Protein AF-0000000085123729 (afdb_homodimer)

Structure (mmCIF, N/CA/C/O backbone):
data_AF-0000000085123729-model_v1
#
loop_
_entity.id
_entity.type
_entity.pdbx_description
1 polymer 'DSP-PTPase phosphatase fused to NAD+ Kinase domain-containing protein'
#
loop_
_atom_site.group_PDB
_atom_site.id
_atom_site.type_symbol
_atom_site.label_atom_id
_atom_site.label_alt_id
_atom_site.label_comp_id
_atom_site.label_asym_id
_atom_site.label_entity_id
_atom_site.label_seq_id
_atom_site.pdbx_PDB_ins_code
_atom_site.Cartn_x
_atom_site.Cartn_y
_atom_site.Cartn_z
_atom_site.occupancy
_atom_site.B_iso_or_equiv
_atom_site.auth_seq_id
_atom_site.auth_comp_id
_atom_site.auth_asym_id
_atom_site.auth_atom_id
_atom_site.pdbx_PDB_model_num
ATOM 1 N N . MET A 1 1 ? 7.266 -11.938 -23.969 1 63.66 1 MET A N 1
ATOM 2 C CA . MET A 1 1 ? 7.824 -10.602 -24.125 1 63.66 1 MET A CA 1
ATOM 3 C C . MET A 1 1 ? 8.727 -10.234 -22.953 1 63.66 1 MET A C 1
ATOM 5 O O . MET A 1 1 ? 8.82 -10.984 -21.984 1 63.66 1 MET A O 1
ATOM 9 N N . GLU A 1 2 ? 9.492 -9.094 -22.625 1 87.31 2 GLU A N 1
ATOM 10 C CA . GLU A 1 2 ? 10.547 -8.75 -21.656 1 87.31 2 GLU A CA 1
ATOM 11 C C . GLU A 1 2 ? 10.109 -9.055 -20.234 1 87.31 2 GLU A C 1
ATOM 13 O O . GLU A 1 2 ? 10.914 -9.508 -19.422 1 87.31 2 GLU A O 1
ATOM 18 N N . MET A 1 3 ? 8.82 -9.258 -20.031 1 92.62 3 MET A N 1
ATOM 19 C CA . MET A 1 3 ? 8.344 -9.492 -18.672 1 92.62 3 MET A CA 1
ATOM 20 C C . MET A 1 3 ? 8.469 -10.969 -18.297 1 92.62 3 MET A C 1
ATOM 22 O O . MET A 1 3 ? 8.594 -11.305 -17.109 1 92.62 3 MET A O 1
ATOM 26 N N . GLU A 1 4 ? 8.461 -11.844 -19.297 1 93.56 4 GLU A N 1
ATOM 27 C CA . GLU A 1 4 ? 8.461 -13.289 -19.078 1 93.56 4 GLU A CA 1
ATOM 28 C C . GLU A 1 4 ? 9.797 -13.766 -18.531 1 93.56 4 GLU A C 1
ATOM 30 O O . GLU A 1 4 ? 9.914 -14.906 -18.062 1 93.56 4 GLU A O 1
ATOM 35 N N . THR A 1 5 ? 10.719 -12.883 -18.469 1 95.19 5 THR A N 1
ATOM 36 C CA . THR A 1 5 ? 12.023 -13.227 -17.922 1 95.19 5 THR A CA 1
ATOM 37 C C . THR A 1 5 ? 11.977 -13.219 -16.391 1 95.19 5 THR A C 1
ATOM 39 O O . THR A 1 5 ? 12.883 -13.742 -15.742 1 95.19 5 THR A O 1
ATOM 42 N N . ILE A 1 6 ? 10.93 -12.586 -15.82 1 97.88 6 ILE A N 1
ATOM 43 C CA . ILE A 1 6 ? 10.797 -12.523 -14.367 1 97.88 6 ILE A CA 1
ATOM 44 C C . ILE A 1 6 ? 10.406 -13.898 -13.82 1 97.88 6 ILE A C 1
ATOM 46 O O . ILE A 1 6 ? 9.57 -14.586 -14.414 1 97.88 6 ILE A O 1
ATOM 50 N N . LEU A 1 7 ? 10.969 -14.297 -12.742 1 97.88 7 LEU A N 1
ATOM 51 C CA . LEU A 1 7 ? 10.789 -15.609 -12.141 1 97.88 7 LEU A CA 1
ATOM 52 C C . LEU A 1 7 ? 9.312 -15.922 -11.953 1 97.88 7 LEU A C 1
ATOM 54 O O . LEU A 1 7 ? 8.602 -15.188 -11.25 1 97.88 7 LEU A O 1
ATOM 58 N N . ASN A 1 8 ? 8.758 -16.984 -12.578 1 98.25 8 ASN A N 1
ATOM 59 C CA . ASN A 1 8 ? 7.398 -17.484 -12.414 1 98.25 8 ASN A CA 1
ATOM 60 C C . ASN A 1 8 ? 6.359 -16.422 -12.758 1 98.25 8 ASN A C 1
ATOM 62 O O . ASN A 1 8 ? 5.359 -16.266 -12.055 1 98.25 8 ASN A O 1
ATOM 66 N N . TYR A 1 9 ? 6.629 -15.711 -13.805 1 98.25 9 TYR A N 1
ATOM 67 C CA . TYR A 1 9 ? 5.738 -14.656 -14.273 1 98.25 9 TYR A CA 1
ATOM 68 C C . TYR A 1 9 ? 4.418 -15.242 -14.766 1 98.25 9 TYR A C 1
ATOM 70 O O . TYR A 1 9 ? 4.406 -16.234 -15.5 1 98.25 9 TYR A O 1
ATOM 78 N N . ILE A 1 10 ? 3.256 -14.609 -14.359 1 98.19 10 ILE A N 1
ATOM 79 C CA . ILE A 1 10 ? 1.919 -14.953 -14.836 1 98.19 10 ILE A CA 1
ATOM 80 C C . ILE A 1 10 ? 1.137 -13.672 -15.125 1 98.19 10 ILE A C 1
ATOM 82 O O . ILE A 1 10 ? 0.959 -12.828 -14.242 1 98.19 10 ILE A O 1
ATOM 86 N N . LYS A 1 11 ? 0.669 -13.531 -16.328 1 97.44 11 LYS A N 1
ATOM 87 C CA . LYS A 1 11 ? -0.261 -12.453 -16.656 1 97.44 11 LYS A CA 1
ATOM 88 C C . LYS A 1 11 ? -1.696 -12.844 -16.297 1 97.44 11 LYS A C 1
ATOM 90 O O . LYS A 1 11 ? -2.234 -13.805 -16.859 1 97.44 11 LYS A O 1
ATOM 95 N N . ILE A 1 12 ? -2.295 -12.109 -15.43 1 97.94 12 ILE A N 1
ATOM 96 C CA . ILE A 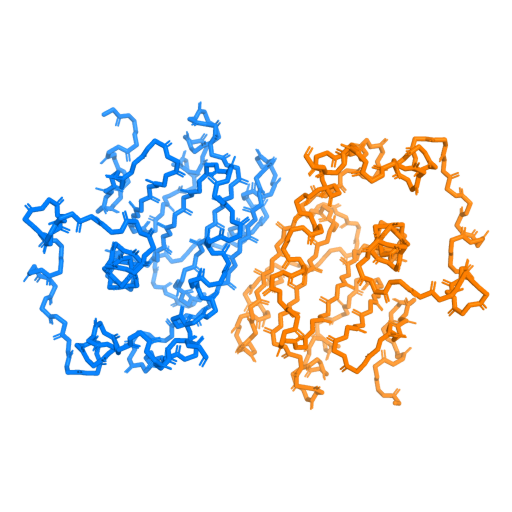1 12 ? -3.66 -12.406 -15.008 1 97.94 12 ILE A CA 1
ATOM 97 C C . ILE A 1 12 ? -4.648 -11.773 -15.984 1 97.94 12 ILE A C 1
ATOM 99 O O . ILE A 1 12 ? -5.582 -12.43 -16.453 1 97.94 12 ILE A O 1
ATOM 103 N N . ASN A 1 13 ? -4.484 -10.547 -16.266 1 97 13 ASN A N 1
ATOM 104 C CA . ASN A 1 13 ? -5.234 -9.766 -17.234 1 97 13 ASN A CA 1
ATOM 105 C C . ASN A 1 13 ? -4.484 -8.5 -17.641 1 97 13 ASN A C 1
ATOM 107 O O . ASN A 1 13 ? -3.279 -8.391 -17.406 1 97 13 ASN A O 1
ATOM 111 N N . ASP A 1 14 ? -5.125 -7.57 -18.297 1 96.75 14 ASP A N 1
ATOM 112 C CA . ASP A 1 14 ? -4.438 -6.402 -18.844 1 96.75 14 ASP A CA 1
ATOM 113 C C . ASP A 1 14 ? -3.895 -5.52 -17.719 1 96.75 14 ASP A C 1
ATOM 115 O O . ASP A 1 14 ? -2.953 -4.754 -17.922 1 96.75 14 ASP A O 1
ATOM 119 N N . ASN A 1 15 ? -4.434 -5.668 -16.469 1 97.75 15 ASN A N 1
ATOM 120 C CA . ASN A 1 15 ? -4.102 -4.73 -15.398 1 97.75 15 ASN A CA 1
ATOM 121 C C . ASN A 1 15 ? -3.311 -5.41 -14.281 1 97.75 15 ASN A C 1
ATOM 123 O O . ASN A 1 15 ? -2.732 -4.738 -13.43 1 97.75 15 ASN A O 1
ATOM 127 N N . ILE A 1 16 ? -3.279 -6.766 -14.297 1 98.69 16 ILE A N 1
ATOM 128 C CA . ILE A 1 16 ? -2.627 -7.453 -13.195 1 98.69 16 ILE A CA 1
ATOM 129 C C . ILE A 1 16 ? -1.667 -8.508 -13.734 1 98.69 16 ILE A C 1
ATOM 131 O O . ILE A 1 16 ? -2.045 -9.328 -14.578 1 98.69 16 ILE A O 1
ATOM 135 N N . SER A 1 17 ? -0.438 -8.445 -13.297 1 98.69 17 SER A N 1
ATOM 136 C CA . SER A 1 17 ? 0.533 -9.516 -13.484 1 98.69 17 SER A CA 1
ATOM 137 C C . SER A 1 17 ? 1.177 -9.914 -12.164 1 98.69 17 SER A C 1
ATOM 139 O O . SER A 1 17 ? 1.259 -9.109 -11.234 1 98.69 17 SER A O 1
ATOM 141 N N . THR A 1 18 ? 1.612 -11.195 -12.078 1 98.81 18 THR A N 1
ATOM 142 C CA . THR A 1 18 ? 2.221 -11.703 -10.859 1 98.81 18 THR A CA 1
ATOM 143 C C . THR A 1 18 ? 3.537 -12.414 -11.164 1 98.81 18 THR A C 1
ATOM 145 O O . THR A 1 18 ? 3.781 -12.812 -12.305 1 98.81 18 THR A O 1
ATOM 148 N N . ALA A 1 19 ? 4.367 -12.523 -10.148 1 98.75 19 ALA A N 1
ATOM 149 C CA . ALA A 1 19 ? 5.652 -13.18 -10.359 1 98.75 19 ALA A CA 1
ATOM 150 C C . ALA A 1 19 ? 6.336 -13.484 -9.031 1 98.75 19 ALA A C 1
ATOM 152 O O . ALA A 1 19 ? 5.805 -13.156 -7.961 1 98.75 19 ALA A O 1
ATOM 153 N N . GLY A 1 20 ? 7.477 -14.188 -9.148 1 98.56 20 GLY A N 1
ATOM 154 C CA . GLY A 1 20 ? 8.445 -14.172 -8.062 1 98.56 20 GLY A CA 1
ATOM 155 C C . GLY A 1 20 ? 9.18 -12.852 -7.938 1 98.56 20 GLY A C 1
ATOM 156 O O . GLY A 1 20 ? 8.773 -11.852 -8.531 1 98.56 20 GLY A O 1
ATOM 157 N N . GLN A 1 21 ? 10.234 -12.836 -7.129 1 98.69 21 GLN A N 1
ATOM 158 C CA . GLN A 1 21 ? 11 -11.617 -6.879 1 98.69 21 GLN A CA 1
ATOM 159 C C . GLN A 1 21 ? 11.672 -11.117 -8.156 1 98.69 21 GLN A C 1
ATOM 161 O O . GLN A 1 21 ? 12.539 -11.797 -8.711 1 98.69 21 GLN A O 1
ATOM 166 N N . PRO A 1 22 ? 11.234 -9.945 -8.625 1 98.56 22 PRO A N 1
ATOM 167 C CA . PRO A 1 22 ? 11.961 -9.367 -9.75 1 98.56 22 PRO A CA 1
ATOM 168 C C . PRO A 1 22 ? 13.367 -8.914 -9.383 1 98.56 22 PRO A C 1
ATOM 170 O O . PRO A 1 22 ? 13.602 -8.477 -8.25 1 98.56 22 PRO A O 1
ATOM 173 N N . LYS A 1 23 ? 14.266 -9.023 -10.344 1 97.06 23 LYS A N 1
ATOM 174 C CA . LYS A 1 23 ? 15.562 -8.359 -10.203 1 97.06 23 LYS A CA 1
ATOM 175 C C . LYS A 1 23 ? 15.43 -6.848 -10.383 1 97.06 23 LYS A C 1
ATOM 177 O O . LYS A 1 23 ? 14.43 -6.367 -10.922 1 97.06 23 LYS A O 1
ATOM 182 N N . GLU A 1 24 ? 16.422 -6.141 -9.867 1 96 24 GLU A N 1
ATOM 183 C CA . GLU A 1 24 ? 16.359 -4.688 -9.969 1 96 24 GLU A CA 1
ATOM 184 C C . GLU A 1 24 ? 16.125 -4.238 -11.406 1 96 24 GLU A C 1
ATOM 186 O O . GLU A 1 24 ? 15.289 -3.379 -11.672 1 96 24 GLU A O 1
ATOM 191 N N . ALA A 1 25 ? 16.859 -4.824 -12.391 1 95.56 25 ALA A N 1
ATOM 192 C CA . ALA A 1 25 ? 16.719 -4.484 -13.797 1 95.56 25 ALA A CA 1
ATOM 193 C C . ALA A 1 25 ? 15.305 -4.789 -14.297 1 95.56 25 ALA A C 1
ATOM 195 O O . ALA A 1 25 ? 14.781 -4.094 -15.18 1 95.56 25 ALA A O 1
ATOM 196 N N . GLU A 1 26 ? 14.695 -5.762 -13.734 1 97.62 26 GLU A N 1
ATOM 197 C CA . GLU A 1 26 ? 13.359 -6.168 -14.156 1 97.62 26 GLU A CA 1
ATOM 198 C C . GLU A 1 26 ? 12.297 -5.207 -13.617 1 97.62 26 GLU A C 1
ATOM 200 O O . GLU A 1 26 ? 11.219 -5.082 -14.195 1 97.62 26 GLU A O 1
ATOM 205 N N . LEU A 1 27 ? 12.578 -4.531 -12.531 1 97.56 27 LEU A N 1
ATOM 206 C CA . LEU A 1 27 ? 11.672 -3.506 -12.031 1 97.56 27 LEU A CA 1
ATOM 207 C C . LEU A 1 27 ? 11.578 -2.34 -13.016 1 97.56 27 LEU A C 1
ATOM 209 O O . LEU A 1 27 ? 10.523 -1.701 -13.125 1 97.56 27 LEU A O 1
ATOM 213 N N . GLU A 1 28 ? 12.594 -2.072 -13.734 1 95.94 28 GLU A N 1
ATOM 214 C CA . GLU A 1 28 ? 12.57 -1.036 -14.758 1 95.94 28 GLU A CA 1
ATOM 215 C C . GLU A 1 28 ? 11.641 -1.418 -15.906 1 95.94 28 GLU A C 1
ATOM 217 O O . GLU A 1 28 ? 11.016 -0.551 -16.516 1 95.94 28 GLU A O 1
ATOM 222 N N . LEU A 1 29 ? 11.617 -2.717 -16.156 1 96.5 29 LEU A N 1
ATOM 223 C CA . LEU A 1 29 ? 10.711 -3.213 -17.188 1 96.5 29 LEU A CA 1
ATOM 224 C C . LEU A 1 29 ? 9.258 -2.906 -16.828 1 96.5 29 LEU A C 1
ATOM 226 O O . LEU A 1 29 ? 8.438 -2.654 -17.719 1 96.5 29 LEU A O 1
ATOM 230 N N . LEU A 1 30 ? 8.961 -2.939 -15.523 1 97.56 30 LEU A N 1
ATOM 231 C CA . LEU A 1 30 ? 7.598 -2.658 -15.078 1 97.56 30 LEU A CA 1
ATOM 232 C C . LEU A 1 30 ? 7.176 -1.25 -15.484 1 97.56 30 LEU A C 1
ATOM 234 O O . LEU A 1 30 ? 6.035 -1.034 -15.898 1 97.56 30 LEU A O 1
ATOM 238 N N . THR A 1 31 ? 8.125 -0.366 -15.336 1 94.69 31 THR A N 1
ATOM 239 C CA . THR A 1 31 ? 7.844 1.015 -15.711 1 94.69 31 THR A CA 1
ATOM 240 C C . THR A 1 31 ? 7.562 1.118 -17.203 1 94.69 31 THR A C 1
ATOM 242 O O . THR A 1 31 ? 6.625 1.805 -17.625 1 94.69 31 THR A O 1
ATOM 245 N N . LYS A 1 32 ? 8.359 0.458 -18.016 1 94.69 32 LYS A N 1
ATOM 246 C CA . LYS A 1 32 ? 8.188 0.46 -19.469 1 94.69 32 LYS A CA 1
ATOM 247 C C . LYS A 1 32 ? 6.828 -0.098 -19.859 1 94.69 32 LYS A C 1
ATOM 249 O O . LYS A 1 32 ? 6.227 0.351 -20.844 1 94.69 32 LYS A O 1
ATOM 254 N N . ASP A 1 33 ? 6.387 -1.008 -19.125 1 96.25 33 ASP A N 1
ATOM 255 C CA . ASP A 1 33 ? 5.098 -1.635 -19.406 1 96.25 33 ASP A CA 1
ATOM 256 C C . ASP A 1 33 ? 3.965 -0.908 -18.688 1 96.25 33 ASP A C 1
ATOM 258 O O . ASP A 1 33 ? 2.838 -1.404 -18.625 1 96.25 33 ASP A O 1
ATOM 262 N N . ARG A 1 34 ? 4.219 0.215 -18 1 97.06 34 ARG A N 1
ATOM 263 C CA . ARG A 1 34 ? 3.266 1.187 -17.469 1 97.06 34 ARG A CA 1
ATOM 264 C C . ARG A 1 34 ? 2.561 0.646 -16.234 1 97.06 34 ARG A C 1
ATOM 266 O O . ARG A 1 34 ? 1.378 0.917 -16.016 1 97.06 34 ARG A O 1
ATOM 273 N N . PHE A 1 35 ? 3.188 -0.278 -15.539 1 98.56 35 PHE A N 1
ATOM 274 C CA . PHE A 1 35 ? 2.678 -0.616 -14.211 1 98.56 35 PHE A CA 1
ATOM 275 C C . PHE A 1 35 ? 2.744 0.591 -13.289 1 98.56 35 PHE A C 1
ATOM 277 O O . PHE A 1 35 ? 3.668 1.401 -13.375 1 98.56 35 PHE A O 1
ATOM 284 N N . GLU A 1 36 ? 1.808 0.694 -12.344 1 98.56 36 GLU A N 1
ATOM 285 C CA . GLU A 1 36 ? 1.698 1.868 -11.484 1 98.56 36 GLU A CA 1
ATOM 286 C C . GLU A 1 36 ? 1.909 1.499 -10.023 1 98.56 36 GLU A C 1
ATOM 288 O O . GLU A 1 36 ? 2.297 2.344 -9.211 1 98.56 36 GLU A O 1
ATOM 293 N N . VAL A 1 37 ? 1.61 0.231 -9.672 1 98.81 37 VAL A N 1
ATOM 294 C CA . VAL A 1 37 ? 1.694 -0.221 -8.281 1 98.81 37 VAL A CA 1
ATOM 295 C C . VAL A 1 37 ? 2.373 -1.589 -8.227 1 98.81 37 VAL A C 1
ATOM 297 O O . VAL A 1 37 ? 2.072 -2.471 -9.031 1 98.81 37 VAL A O 1
ATOM 300 N N . VAL A 1 38 ? 3.307 -1.743 -7.367 1 98.88 38 VAL A N 1
ATOM 301 C CA . VAL A 1 38 ? 3.947 -3.018 -7.062 1 98.88 38 VAL A CA 1
ATOM 302 C C . VAL A 1 38 ? 3.561 -3.469 -5.656 1 98.88 38 VAL A C 1
ATOM 304 O O . VAL A 1 38 ? 3.736 -2.725 -4.688 1 98.88 38 VAL A O 1
ATOM 307 N N . ILE A 1 39 ? 3.008 -4.66 -5.523 1 98.94 39 ILE A N 1
ATOM 308 C CA . ILE A 1 39 ? 2.682 -5.25 -4.23 1 98.94 39 ILE A CA 1
ATOM 309 C C . ILE A 1 39 ? 3.617 -6.426 -3.947 1 98.94 39 ILE A C 1
ATOM 311 O O . ILE A 1 39 ? 3.742 -7.34 -4.766 1 98.94 39 ILE A O 1
ATOM 315 N N . ASN A 1 40 ? 4.27 -6.391 -2.863 1 98.81 40 ASN A N 1
ATOM 316 C CA . ASN A 1 40 ? 5.191 -7.434 -2.424 1 98.81 40 ASN A CA 1
ATOM 317 C C . ASN A 1 40 ? 4.648 -8.188 -1.212 1 98.81 40 ASN A C 1
ATOM 319 O O . ASN A 1 40 ? 4.434 -7.594 -0.154 1 98.81 40 ASN A O 1
ATOM 323 N N . LEU A 1 41 ? 4.488 -9.492 -1.292 1 98.81 41 LEU A N 1
ATOM 324 C CA . LEU A 1 41 ? 3.943 -10.297 -0.203 1 98.81 41 LEU A CA 1
ATOM 325 C C . LEU A 1 41 ? 5.051 -11.039 0.536 1 98.81 41 LEU A C 1
ATOM 327 O O . LEU A 1 41 ? 4.801 -11.688 1.555 1 98.81 41 LEU A O 1
ATOM 331 N N . ALA A 1 42 ? 6.277 -10.953 0.056 1 98.25 42 ALA A N 1
ATOM 332 C CA . ALA A 1 42 ? 7.379 -11.688 0.675 1 98.25 42 ALA A CA 1
ATOM 333 C C . ALA A 1 42 ? 7.859 -10.984 1.943 1 98.25 42 ALA A C 1
ATOM 335 O O . ALA A 1 42 ? 7.637 -9.789 2.121 1 98.25 42 ALA A O 1
ATOM 336 N N . LEU A 1 43 ? 8.469 -11.727 2.789 1 97.06 43 LEU A N 1
ATOM 337 C CA . LEU A 1 43 ? 9.156 -11.117 3.92 1 97.06 43 LEU A CA 1
ATOM 338 C C . LEU A 1 43 ? 10.453 -10.445 3.467 1 97.06 43 LEU A C 1
ATOM 340 O O . LEU A 1 43 ? 11.062 -10.867 2.484 1 97.06 43 LEU A O 1
ATOM 344 N N . SER A 1 44 ? 10.867 -9.484 4.203 1 94.69 44 SER A N 1
ATOM 345 C CA . SER A 1 44 ? 12.07 -8.734 3.842 1 94.69 44 SER A CA 1
ATOM 346 C C . SER A 1 44 ? 13.32 -9.594 3.996 1 94.69 44 SER A C 1
ATOM 348 O O . SER A 1 44 ? 14.383 -9.242 3.473 1 94.69 44 SER A O 1
ATOM 350 N N . ASN A 1 45 ? 13.188 -10.68 4.742 1 93.31 45 ASN A N 1
ATOM 351 C CA . ASN A 1 45 ? 14.352 -11.531 4.961 1 93.31 45 ASN A CA 1
ATOM 352 C C . ASN A 1 45 ? 14.359 -12.727 4.016 1 93.31 45 ASN A C 1
ATOM 354 O O . ASN A 1 45 ? 15.141 -13.664 4.195 1 93.31 45 ASN A O 1
ATOM 358 N N . ALA A 1 46 ? 13.469 -12.68 3.037 1 94.94 46 ALA A N 1
ATOM 359 C CA . ALA A 1 46 ? 13.539 -13.711 2.002 1 94.94 46 ALA A CA 1
ATOM 360 C C . ALA A 1 46 ? 14.922 -13.734 1.349 1 94.94 46 ALA A C 1
ATOM 362 O O . ALA A 1 46 ? 15.562 -12.695 1.199 1 94.94 46 ALA A O 1
ATOM 363 N N . THR A 1 47 ? 15.367 -14.883 0.875 1 94.62 47 THR A N 1
ATOM 364 C CA . THR A 1 47 ? 16.734 -15.078 0.397 1 94.62 47 THR A CA 1
ATOM 365 C C . THR A 1 47 ? 17 -14.234 -0.845 1 94.62 47 THR A C 1
ATOM 367 O O . THR A 1 47 ? 18.125 -13.789 -1.07 1 94.62 47 THR A O 1
ATOM 370 N N . ASN A 1 48 ? 16.016 -14 -1.644 1 96.38 48 ASN A N 1
ATOM 371 C CA . ASN A 1 48 ? 16.188 -13.258 -2.889 1 96.38 48 ASN A CA 1
ATOM 372 C C . ASN A 1 48 ? 15.586 -11.859 -2.801 1 96.38 48 ASN A C 1
ATOM 374 O O . ASN A 1 48 ? 15.375 -11.203 -3.822 1 96.38 48 ASN A O 1
ATOM 378 N N . ALA A 1 49 ? 15.273 -11.422 -1.586 1 96 49 ALA A N 1
ATOM 379 C CA . ALA A 1 49 ? 14.703 -10.094 -1.404 1 96 49 ALA A CA 1
ATOM 380 C C . ALA A 1 49 ? 15.68 -9.008 -1.843 1 96 49 ALA A C 1
ATOM 382 O O . ALA A 1 49 ? 16.891 -9.141 -1.651 1 96 49 ALA A O 1
ATOM 383 N N . LEU A 1 50 ? 15.188 -7.949 -2.471 1 95 50 LEU A N 1
ATOM 384 C CA . LEU A 1 50 ? 15.992 -6.781 -2.811 1 95 50 LEU A CA 1
ATOM 385 C C . LEU A 1 50 ? 16.047 -5.805 -1.639 1 95 50 LEU A C 1
ATOM 387 O O . LEU A 1 50 ? 15.031 -5.535 -0.998 1 95 50 LEU A O 1
ATOM 391 N N . ASP A 1 51 ? 17.266 -5.32 -1.445 1 90.62 51 ASP A N 1
ATOM 392 C CA . ASP A 1 51 ? 17.375 -4.227 -0.485 1 90.62 51 ASP A CA 1
ATOM 393 C C . ASP A 1 51 ? 16.781 -2.938 -1.047 1 90.62 51 ASP A C 1
ATOM 395 O O . ASP A 1 51 ? 16.969 -2.623 -2.225 1 90.62 51 ASP A O 1
ATOM 399 N N . ASN A 1 52 ? 16.031 -2.229 -0.283 1 91.19 52 ASN A N 1
ATOM 400 C CA . ASN A 1 52 ? 15.477 -0.919 -0.613 1 91.19 52 ASN A CA 1
ATOM 401 C C . ASN A 1 52 ? 14.539 -0.99 -1.817 1 91.19 52 ASN A C 1
ATOM 403 O O . ASN A 1 52 ? 14.578 -0.119 -2.689 1 91.19 52 ASN A O 1
ATOM 407 N N . GLU A 1 53 ? 13.789 -2.096 -1.954 1 96.31 53 GLU A N 1
ATOM 408 C CA . GLU A 1 53 ? 12.898 -2.229 -3.102 1 96.31 53 GLU A CA 1
ATOM 409 C C . GLU A 1 53 ? 11.891 -1.082 -3.154 1 96.31 53 GLU A C 1
ATOM 411 O O . GLU A 1 53 ? 11.531 -0.613 -4.238 1 96.31 53 GLU A O 1
ATOM 416 N N . ASP A 1 54 ? 11.445 -0.622 -1.947 1 96.75 54 ASP A N 1
ATOM 417 C CA . ASP A 1 54 ? 10.523 0.507 -1.912 1 96.75 54 ASP A CA 1
ATOM 418 C C . ASP A 1 54 ? 11.133 1.74 -2.57 1 96.75 54 ASP A C 1
ATOM 420 O O . ASP A 1 54 ? 10.484 2.406 -3.379 1 96.75 54 ASP A O 1
ATOM 424 N N . LYS A 1 55 ? 12.406 2.01 -2.307 1 95.56 55 LYS A N 1
ATOM 425 C CA . LYS A 1 55 ? 13.102 3.154 -2.889 1 95.56 55 LYS A CA 1
ATOM 426 C C . LYS A 1 55 ? 13.273 2.982 -4.395 1 95.56 55 LYS A C 1
ATOM 428 O O . LYS A 1 55 ? 13.047 3.918 -5.164 1 95.56 55 LYS A O 1
ATOM 433 N N . ILE A 1 56 ? 13.688 1.78 -4.793 1 96.5 56 ILE A N 1
ATOM 434 C CA . ILE A 1 56 ? 13.883 1.499 -6.211 1 96.5 56 ILE A CA 1
ATOM 435 C C . ILE A 1 56 ? 12.578 1.722 -6.969 1 96.5 56 ILE A C 1
ATOM 437 O O . ILE A 1 56 ? 12.539 2.457 -7.957 1 96.5 56 ILE A O 1
ATOM 441 N N . VAL A 1 57 ? 11.484 1.156 -6.5 1 97.69 57 VAL A N 1
ATOM 442 C CA . VAL A 1 57 ? 10.18 1.214 -7.156 1 97.69 57 VAL A CA 1
ATOM 443 C C . VAL A 1 57 ? 9.672 2.654 -7.172 1 97.69 57 VAL A C 1
ATOM 445 O O . VAL A 1 57 ? 9.188 3.137 -8.195 1 97.69 5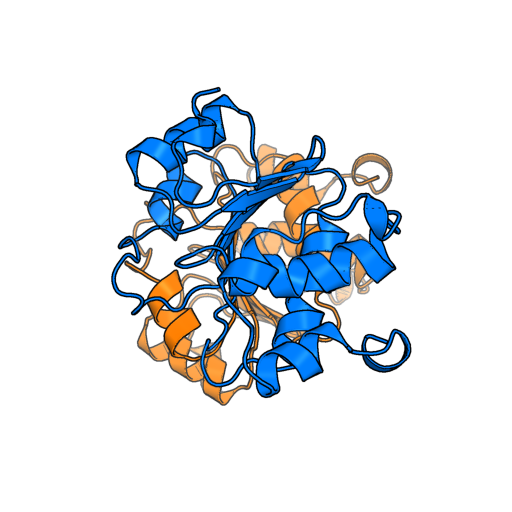7 VAL A O 1
ATOM 448 N N . SER A 1 58 ? 9.836 3.338 -6.035 1 95.5 58 SER A N 1
ATOM 449 C CA . SER A 1 58 ? 9.328 4.703 -5.941 1 95.5 58 SER A CA 1
ATOM 450 C C . SER A 1 58 ? 10.133 5.652 -6.82 1 95.5 58 SER A C 1
ATOM 452 O O . SER A 1 58 ? 9.578 6.602 -7.383 1 95.5 58 SER A O 1
ATOM 454 N N . THR A 1 59 ? 11.43 5.414 -6.965 1 94.88 59 THR A N 1
ATOM 455 C CA . THR A 1 59 ? 12.273 6.246 -7.812 1 94.88 59 THR A CA 1
ATOM 456 C C . THR A 1 59 ? 11.883 6.098 -9.281 1 94.88 59 THR A C 1
ATOM 458 O O . THR A 1 59 ? 12.039 7.031 -10.07 1 94.88 59 THR A O 1
ATOM 461 N N . LEU A 1 60 ? 11.328 4.961 -9.594 1 96.19 60 LEU A N 1
ATOM 462 C CA . LEU A 1 60 ? 10.844 4.715 -10.945 1 96.19 60 LEU A CA 1
ATOM 463 C C . LEU A 1 60 ? 9.445 5.289 -11.141 1 96.19 60 LEU A C 1
ATOM 465 O O . LEU A 1 60 ? 8.852 5.141 -12.211 1 96.19 60 LEU A O 1
ATOM 469 N N . GLY A 1 61 ? 8.828 5.883 -10.125 1 94.94 61 GLY A N 1
ATOM 470 C CA . GLY A 1 61 ? 7.559 6.59 -10.227 1 94.94 61 GLY A CA 1
ATOM 471 C C . GLY A 1 61 ? 6.363 5.723 -9.891 1 94.94 61 GLY A C 1
ATOM 472 O O . GLY A 1 61 ? 5.219 6.121 -10.125 1 94.94 61 GLY A O 1
ATOM 473 N N . MET A 1 62 ? 6.645 4.531 -9.344 1 98.19 62 MET A N 1
ATOM 474 C CA . MET A 1 62 ? 5.551 3.619 -9.008 1 98.19 62 MET A CA 1
ATOM 475 C C . MET A 1 62 ? 5.285 3.609 -7.508 1 98.19 62 MET A C 1
ATOM 477 O O . MET A 1 62 ? 6.18 3.91 -6.715 1 98.19 62 MET A O 1
ATOM 481 N N . THR A 1 63 ? 4.074 3.271 -7.156 1 98.69 63 THR A N 1
ATOM 482 C CA . THR A 1 63 ? 3.711 3.039 -5.766 1 98.69 63 THR A CA 1
ATOM 483 C C . THR A 1 63 ? 4.121 1.636 -5.324 1 98.69 63 THR A C 1
ATOM 485 O O . THR A 1 63 ? 3.975 0.674 -6.082 1 98.69 63 THR A O 1
ATOM 488 N N . TYR A 1 64 ? 4.625 1.571 -4.109 1 98.69 64 TYR A N 1
ATOM 489 C CA . TYR A 1 64 ? 5.078 0.3 -3.557 1 98.69 64 TYR A CA 1
ATOM 490 C C . TYR A 1 64 ? 4.277 -0.073 -2.314 1 98.69 64 TYR A C 1
ATOM 492 O O . TYR A 1 64 ? 4.133 0.737 -1.396 1 98.69 64 TYR A O 1
ATOM 500 N N . ILE A 1 65 ? 3.748 -1.309 -2.273 1 98.81 65 ILE A N 1
ATOM 501 C CA . ILE A 1 65 ? 3.033 -1.848 -1.121 1 98.81 65 ILE A CA 1
ATOM 502 C C . ILE A 1 65 ? 3.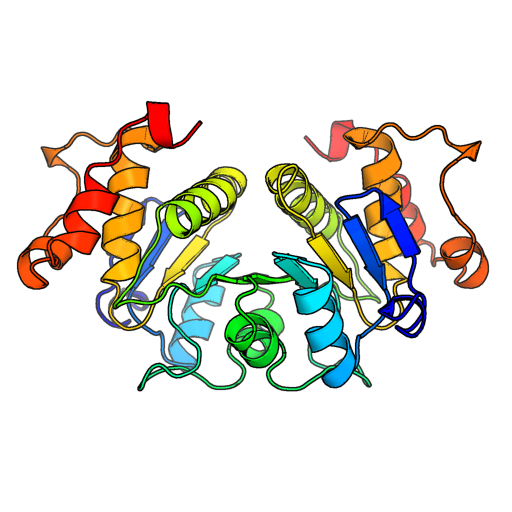723 -3.121 -0.637 1 98.81 65 ILE A C 1
ATOM 504 O O . ILE A 1 65 ? 3.854 -4.09 -1.39 1 98.81 65 ILE A O 1
ATOM 508 N N . HIS A 1 66 ? 4.18 -3.086 0.545 1 98.69 66 HIS A N 1
ATOM 509 C CA . HIS A 1 66 ? 4.75 -4.266 1.184 1 98.69 66 HIS A CA 1
ATOM 510 C C . HIS A 1 66 ? 3.803 -4.844 2.229 1 98.69 66 HIS A C 1
ATOM 512 O O . HIS A 1 66 ? 3.584 -4.234 3.277 1 98.69 66 HIS A O 1
ATOM 518 N N . LEU A 1 67 ? 3.18 -5.891 1.933 1 98.62 67 LEU A N 1
ATOM 519 C CA . LEU A 1 67 ? 2.301 -6.668 2.799 1 98.62 67 LEU A CA 1
ATOM 520 C C . LEU A 1 67 ? 2.941 -8 3.17 1 98.62 67 LEU A C 1
ATOM 522 O O . LEU A 1 67 ? 2.746 -9.008 2.479 1 98.62 67 LEU A O 1
ATOM 526 N N . PRO A 1 68 ? 3.672 -8.016 4.266 1 98.25 68 PRO A N 1
ATOM 527 C CA . PRO A 1 68 ? 4.457 -9.211 4.578 1 98.25 68 PRO A CA 1
ATOM 528 C C . PRO A 1 68 ? 3.588 -10.383 5.031 1 98.25 68 PRO A C 1
ATOM 530 O O . PRO A 1 68 ? 2.879 -10.281 6.035 1 98.25 68 PRO A O 1
ATOM 533 N N . VAL A 1 69 ? 3.672 -11.469 4.285 1 98.56 69 VAL A N 1
ATOM 534 C CA . VAL A 1 69 ? 2.938 -12.688 4.609 1 98.56 69 VAL A CA 1
ATOM 535 C C . VAL A 1 69 ? 3.918 -13.805 4.953 1 98.56 69 VAL A C 1
ATOM 537 O O . VAL A 1 69 ? 4.746 -14.195 4.125 1 98.56 69 VAL A O 1
ATOM 540 N N . ASP A 1 70 ? 3.832 -14.273 6.18 1 98 70 ASP A N 1
ATOM 541 C CA . ASP A 1 70 ? 4.676 -15.391 6.59 1 98 70 ASP A CA 1
ATOM 542 C C . ASP A 1 70 ? 4.316 -16.656 5.816 1 98 70 ASP A C 1
ATOM 544 O O . ASP A 1 70 ? 3.184 -17.141 5.895 1 98 70 ASP A O 1
ATOM 548 N N . PHE A 1 71 ? 5.234 -17.156 5.125 1 97.94 71 PHE A N 1
ATOM 549 C CA . PHE A 1 71 ? 4.977 -18.328 4.289 1 97.94 71 PHE A CA 1
ATOM 550 C C . PHE A 1 71 ? 4.605 -19.531 5.141 1 97.94 71 PHE A C 1
ATOM 552 O O . PHE A 1 71 ? 3.775 -20.359 4.738 1 97.94 71 PHE A O 1
ATOM 559 N N . GLU A 1 72 ? 5.148 -19.625 6.289 1 97.5 72 GLU A N 1
ATOM 560 C CA . GLU A 1 72 ? 4.887 -20.766 7.16 1 97.5 72 GLU A CA 1
ATOM 561 C C . GLU A 1 72 ? 3.58 -20.578 7.93 1 97.5 72 GLU A C 1
ATOM 563 O O . GLU A 1 72 ? 2.924 -21.562 8.289 1 97.5 72 GLU A O 1
ATOM 568 N N . TYR A 1 73 ? 3.234 -19.297 8.148 1 97.31 73 TYR A N 1
ATOM 569 C CA . TYR A 1 73 ? 2.045 -19.031 8.953 1 97.31 73 TYR A CA 1
ATOM 570 C C . TYR A 1 73 ? 1.202 -17.938 8.328 1 97.31 73 TYR A C 1
ATOM 572 O O . TYR A 1 73 ? 0.968 -16.891 8.945 1 97.31 73 TYR A O 1
ATOM 580 N N . PRO A 1 74 ? 0.684 -18.172 7.078 1 98.31 74 PRO A N 1
ATOM 581 C CA . PRO A 1 74 ? -0.241 -17.203 6.488 1 98.31 74 PRO A CA 1
ATOM 582 C C . PRO A 1 74 ? -1.562 -17.109 7.246 1 98.31 74 PRO A C 1
ATOM 584 O O . PRO A 1 74 ? -2.006 -18.094 7.844 1 98.31 74 PRO A O 1
ATOM 587 N N . THR A 1 75 ? -2.166 -15.938 7.258 1 97.44 75 THR A N 1
ATOM 588 C CA . THR A 1 75 ? -3.426 -15.781 7.973 1 97.44 75 THR A CA 1
ATOM 589 C C . THR A 1 75 ? -4.535 -15.328 7.031 1 97.44 75 THR A C 1
ATOM 591 O O . THR A 1 75 ? -4.262 -14.789 5.957 1 97.44 75 THR A O 1
ATOM 594 N N . LYS A 1 76 ? -5.738 -15.562 7.445 1 97 76 LYS A N 1
ATOM 595 C CA . LYS A 1 76 ? -6.895 -15.062 6.703 1 97 76 LYS A CA 1
ATOM 596 C C . LYS A 1 76 ? -6.91 -13.531 6.676 1 97 76 LYS A C 1
ATOM 598 O O . LYS A 1 76 ? -7.363 -12.93 5.699 1 97 76 LYS A O 1
ATOM 603 N N . ASP A 1 77 ? -6.371 -12.953 7.746 1 96.69 77 ASP A N 1
ATOM 604 C CA . ASP A 1 77 ? -6.293 -11.5 7.793 1 96.69 77 ASP A CA 1
ATOM 605 C C . ASP A 1 77 ? -5.352 -10.961 6.719 1 96.69 77 ASP A C 1
ATOM 607 O O . ASP A 1 77 ? -5.605 -9.898 6.137 1 96.69 77 ASP A O 1
ATOM 611 N N . ASP A 1 78 ? -4.23 -11.688 6.434 1 98 78 ASP A N 1
ATOM 612 C CA . ASP A 1 78 ? -3.346 -11.32 5.332 1 98 78 ASP A CA 1
ATOM 613 C C . ASP A 1 78 ? -4.098 -11.305 4.004 1 98 78 ASP A C 1
ATOM 615 O O . ASP A 1 78 ? -3.99 -10.352 3.234 1 98 78 ASP A O 1
ATOM 619 N N . LEU A 1 79 ? -4.832 -12.367 3.811 1 98.69 79 LEU A N 1
ATOM 620 C CA . LEU A 1 79 ? -5.602 -12.508 2.578 1 98.69 79 LEU A CA 1
ATOM 621 C C . LEU A 1 79 ? -6.617 -11.383 2.443 1 98.69 79 LEU A C 1
ATOM 623 O O . LEU A 1 79 ? -6.715 -10.742 1.391 1 98.69 79 LEU A O 1
ATOM 627 N N . LYS A 1 80 ? -7.34 -11.094 3.521 1 97.75 80 LYS A N 1
ATOM 628 C CA . LYS A 1 80 ? -8.375 -10.062 3.482 1 97.75 80 LYS A CA 1
ATOM 629 C C . LYS A 1 80 ? -7.785 -8.703 3.139 1 97.75 80 LYS A C 1
ATOM 631 O O . LYS A 1 80 ? -8.352 -7.961 2.332 1 97.75 80 LYS A O 1
ATOM 636 N N . LEU A 1 81 ? -6.695 -8.406 3.736 1 98.12 81 LEU A N 1
ATOM 637 C CA . LEU A 1 81 ? -6.055 -7.129 3.461 1 98.12 81 LEU A CA 1
ATOM 638 C C . LEU A 1 81 ? -5.578 -7.059 2.014 1 98.12 81 LEU A C 1
ATOM 640 O O . LEU A 1 81 ? -5.734 -6.035 1.35 1 98.12 81 LEU A O 1
ATOM 644 N N . PHE A 1 82 ? -4.992 -8.156 1.508 1 98.75 82 PHE A N 1
ATOM 645 C CA . PHE A 1 82 ? -4.555 -8.234 0.119 1 98.75 82 PHE A CA 1
ATOM 646 C C . PHE A 1 82 ? -5.719 -7.988 -0.831 1 98.75 82 PHE A C 1
ATOM 648 O O . PHE A 1 82 ? -5.617 -7.168 -1.745 1 98.75 82 PHE A O 1
ATOM 655 N N . LEU A 1 83 ? -6.816 -8.656 -0.562 1 98.38 83 LEU A N 1
ATOM 656 C CA . LEU A 1 83 ? -7.988 -8.531 -1.42 1 98.38 83 LEU A CA 1
ATOM 657 C C . LEU A 1 83 ? -8.539 -7.109 -1.38 1 98.38 83 LEU A C 1
ATOM 659 O O . LEU A 1 83 ? -8.938 -6.562 -2.412 1 98.38 83 LEU A O 1
ATOM 663 N N . THR A 1 84 ? -8.578 -6.559 -0.195 1 97.56 84 THR A N 1
ATOM 664 C CA . THR A 1 84 ? -9.047 -5.188 -0.018 1 97.56 84 THR A CA 1
ATOM 665 C C . THR A 1 84 ? -8.195 -4.215 -0.832 1 97.56 84 THR A C 1
ATOM 667 O O . THR A 1 84 ? -8.734 -3.41 -1.599 1 97.56 84 THR A O 1
ATOM 670 N N . LEU A 1 85 ? -6.895 -4.336 -0.752 1 98.25 85 LEU A N 1
ATOM 671 C CA . LEU A 1 85 ? -5.988 -3.43 -1.445 1 98.25 85 LEU A CA 1
ATOM 672 C C . LEU A 1 85 ? -6.062 -3.631 -2.955 1 98.25 85 LEU A C 1
ATOM 674 O O . LEU A 1 85 ? -6.234 -2.668 -3.707 1 98.25 85 LEU A O 1
ATOM 678 N N . LEU A 1 86 ? -6.012 -4.828 -3.377 1 98.69 86 LEU A N 1
ATOM 679 C CA . LEU A 1 86 ? -6.023 -5.09 -4.812 1 98.69 86 LEU A CA 1
ATOM 680 C C . LEU A 1 86 ? -7.34 -4.645 -5.438 1 98.69 86 LEU A C 1
ATOM 682 O O . LEU A 1 86 ? -7.348 -4.055 -6.52 1 98.69 86 LEU A O 1
ATOM 686 N N . SER A 1 87 ? -8.461 -4.883 -4.758 1 97.31 87 SER A N 1
ATOM 687 C CA . SER A 1 87 ? -9.758 -4.52 -5.309 1 97.31 87 SER A CA 1
ATOM 688 C C . SER A 1 87 ? -9.914 -3.006 -5.41 1 97.31 87 SER A C 1
ATOM 690 O O . SER A 1 87 ? -10.648 -2.508 -6.266 1 97.31 87 SER A O 1
ATOM 692 N N . SER A 1 88 ? -9.242 -2.297 -4.547 1 97.12 88 SER A N 1
ATOM 693 C CA . SER A 1 88 ? -9.328 -0.841 -4.59 1 97.12 88 SER A CA 1
ATOM 694 C C . SER A 1 88 ? -8.523 -0.275 -5.754 1 97.12 88 SER A C 1
ATOM 696 O O . SER A 1 88 ? -8.688 0.893 -6.117 1 97.12 88 SER A O 1
ATOM 698 N N . LEU A 1 89 ? -7.688 -1.084 -6.379 1 98.06 89 LEU A N 1
ATOM 699 C CA . LEU A 1 89 ? -6.777 -0.639 -7.43 1 98.06 89 LEU A CA 1
ATOM 700 C C . LEU A 1 89 ? -7.23 -1.15 -8.797 1 98.06 89 LEU A C 1
ATOM 702 O O . LEU A 1 89 ? -6.402 -1.404 -9.672 1 98.06 89 LEU A O 1
ATOM 706 N N . GLU A 1 90 ? -8.5 -1.321 -9.016 1 95.44 90 GLU A N 1
ATOM 707 C CA . GLU A 1 90 ? -9.047 -1.943 -10.219 1 95.44 90 GLU A CA 1
ATOM 708 C C . GLU A 1 90 ? -8.719 -1.121 -11.461 1 95.44 90 GLU A C 1
ATOM 710 O O . GLU A 1 90 ? -8.633 -1.662 -12.562 1 95.44 90 GLU A O 1
ATOM 715 N N . ASP A 1 91 ? -8.5 0.179 -11.312 1 95 91 ASP A N 1
ATOM 716 C CA . ASP A 1 91 ? -8.242 1.043 -12.461 1 95 91 ASP A CA 1
ATOM 717 C C . ASP A 1 91 ? -6.746 1.265 -12.656 1 95 91 ASP A C 1
ATOM 719 O O . ASP A 1 91 ? -6.34 2.059 -13.508 1 95 91 ASP A O 1
ATOM 723 N N . LYS A 1 92 ? -5.945 0.559 -11.898 1 97.94 92 LYS A N 1
ATOM 724 C CA . LYS A 1 92 ? -4.492 0.677 -11.977 1 97.94 92 LYS A CA 1
ATOM 725 C C . LYS A 1 92 ? -3.863 -0.609 -12.508 1 97.94 92 LYS A C 1
ATOM 727 O O . LYS A 1 92 ? -4.426 -1.693 -12.344 1 97.94 92 LYS A O 1
ATOM 732 N N . LYS A 1 93 ? -2.803 -0.457 -13.203 1 98.62 93 LYS A N 1
ATOM 733 C CA . LYS A 1 93 ? -2.014 -1.63 -13.562 1 98.62 93 LYS A CA 1
ATOM 734 C C . LYS A 1 93 ? -1.093 -2.045 -12.414 1 98.62 93 LYS A C 1
ATOM 736 O O . LYS A 1 93 ? -0.23 -1.271 -11.992 1 98.62 93 LYS A O 1
ATOM 741 N N . VAL A 1 94 ? -1.284 -3.252 -11.938 1 98.88 94 VAL A N 1
ATOM 742 C CA . VAL A 1 94 ? -0.676 -3.689 -10.688 1 98.88 94 VAL A CA 1
ATOM 743 C C . VAL A 1 94 ? 0.204 -4.91 -10.945 1 98.88 94 VAL A C 1
ATOM 745 O O . VAL A 1 94 ? -0.189 -5.828 -11.664 1 98.88 94 VAL A O 1
ATOM 748 N N . PHE A 1 95 ? 1.403 -4.867 -10.414 1 98.88 95 PHE A N 1
ATOM 749 C CA . PHE A 1 95 ? 2.316 -6.004 -10.406 1 98.88 95 PHE A CA 1
ATOM 750 C C . PHE A 1 95 ? 2.451 -6.578 -9 1 98.88 95 PHE A C 1
ATOM 752 O O . PHE A 1 95 ? 2.855 -5.871 -8.07 1 98.88 95 PHE A O 1
ATOM 759 N N . VAL A 1 96 ? 2.072 -7.848 -8.82 1 98.94 96 VAL A N 1
ATOM 760 C CA . VAL A 1 96 ? 2.109 -8.484 -7.508 1 98.94 96 VAL A CA 1
ATOM 761 C C . VAL A 1 96 ? 3.186 -9.57 -7.492 1 98.94 96 VAL A C 1
ATOM 763 O O . VAL A 1 96 ? 3.25 -10.406 -8.398 1 98.94 96 VAL A O 1
ATOM 766 N N . HIS A 1 97 ? 3.988 -9.484 -6.457 1 98.88 97 HIS A N 1
ATOM 767 C CA . HIS A 1 97 ? 5 -10.531 -6.398 1 98.88 97 HIS A CA 1
ATOM 768 C C . HIS A 1 97 ? 5.254 -10.977 -4.961 1 98.88 97 HIS A C 1
ATOM 770 O O . HIS A 1 97 ? 4.758 -10.359 -4.02 1 98.88 97 HIS A O 1
ATOM 776 N N . CYS A 1 98 ? 5.934 -12.062 -4.785 1 98.75 98 CYS A N 1
ATOM 777 C CA . CYS A 1 98 ? 6.578 -12.5 -3.553 1 98.75 98 CYS A CA 1
ATOM 778 C C . CYS A 1 98 ? 7.957 -13.086 -3.836 1 98.75 98 CYS A C 1
ATOM 780 O O . CYS A 1 98 ? 8.734 -12.508 -4.598 1 98.75 98 CYS A O 1
ATOM 782 N N . ALA A 1 99 ? 8.344 -14.164 -3.17 1 98.38 99 ALA A N 1
ATOM 783 C CA . ALA A 1 99 ? 9.664 -14.742 -3.416 1 98.38 99 ALA A CA 1
ATOM 784 C C . ALA A 1 99 ? 9.648 -15.641 -4.648 1 98.38 99 ALA A C 1
ATOM 786 O O . ALA A 1 99 ? 10.5 -15.508 -5.531 1 98.38 99 ALA A O 1
ATOM 787 N N . LYS A 1 100 ? 8.609 -16.453 -4.754 1 98.56 100 LYS A N 1
ATOM 788 C CA . LYS A 1 100 ? 8.57 -17.438 -5.82 1 98.56 100 LYS A CA 1
ATOM 789 C C . LYS A 1 100 ? 7.199 -17.469 -6.492 1 98.56 100 LYS A C 1
ATOM 791 O O . LYS A 1 100 ? 6.898 -18.391 -7.266 1 98.56 100 LYS A O 1
ATOM 796 N N . ASN A 1 101 ? 6.281 -16.547 -6.172 1 98.75 101 ASN A N 1
ATOM 797 C CA . ASN A 1 101 ? 4.934 -16.406 -6.715 1 98.75 101 ASN A CA 1
ATOM 798 C C . ASN A 1 101 ? 3.99 -17.469 -6.168 1 98.75 101 ASN A C 1
ATOM 800 O O . ASN A 1 101 ? 2.896 -17.672 -6.699 1 98.75 101 ASN A O 1
ATOM 804 N N . TYR A 1 102 ? 4.391 -18.125 -5.055 1 98.69 102 TYR A N 1
ATOM 805 C CA . TYR A 1 102 ? 3.506 -19.094 -4.426 1 98.69 102 TYR A CA 1
ATOM 806 C C . TYR A 1 102 ? 2.441 -18.406 -3.58 1 98.69 102 TYR A C 1
ATOM 808 O O . TYR A 1 102 ? 1.244 -18.609 -3.791 1 98.69 102 TYR A O 1
ATOM 816 N N . ARG A 1 103 ? 2.9 -17.547 -2.611 1 98.56 103 ARG A N 1
ATOM 817 C CA . ARG A 1 103 ? 1.942 -16.781 -1.819 1 98.56 103 ARG A CA 1
ATOM 818 C C . ARG A 1 103 ? 0.948 -16.047 -2.717 1 98.56 103 ARG A C 1
ATOM 820 O O . ARG A 1 103 ? -0.263 -16.125 -2.498 1 98.56 103 ARG A O 1
ATOM 827 N N . VAL A 1 104 ? 1.495 -15.398 -3.734 1 98.88 104 VAL A N 1
ATOM 828 C CA . VAL A 1 104 ? 0.69 -14.555 -4.617 1 98.88 104 VAL A CA 1
ATOM 829 C C . VAL A 1 104 ? -0.32 -15.422 -5.371 1 98.88 104 VAL A C 1
ATOM 831 O O . VAL A 1 104 ? -1.504 -15.078 -5.441 1 98.88 104 VAL A O 1
ATOM 834 N N . SER A 1 105 ? 0.131 -16.516 -5.926 1 98.81 105 SER A N 1
ATOM 835 C CA . SER A 1 105 ? -0.75 -17.406 -6.684 1 98.81 105 SER A CA 1
ATOM 836 C C . SER A 1 105 ? -1.896 -17.922 -5.816 1 98.81 105 SER A C 1
ATOM 838 O O . SER A 1 105 ? -3.037 -18 -6.273 1 98.81 105 SER A O 1
ATOM 840 N N . ALA A 1 106 ? -1.609 -18.219 -4.578 1 98.75 106 ALA A N 1
ATOM 841 C CA . ALA A 1 106 ? -2.65 -18.688 -3.664 1 98.75 106 ALA A CA 1
ATOM 842 C C . ALA A 1 106 ? -3.674 -17.578 -3.402 1 98.75 106 ALA A C 1
ATOM 844 O O . ALA A 1 106 ? -4.883 -17.828 -3.467 1 98.75 106 ALA A O 1
ATOM 845 N N . PHE A 1 107 ? -3.184 -16.375 -3.055 1 98.88 107 PHE A N 1
ATOM 846 C CA . PHE A 1 107 ? -4.086 -15.258 -2.803 1 98.88 107 PHE A CA 1
ATOM 847 C C . PHE A 1 107 ? -4.879 -14.906 -4.059 1 98.88 107 PHE A C 1
ATOM 849 O O . PHE A 1 107 ? -6.078 -14.625 -3.982 1 98.88 107 PHE A O 1
ATOM 856 N N . MET A 1 108 ? -4.238 -14.992 -5.27 1 98.75 108 MET A N 1
ATOM 857 C CA . MET A 1 108 ? -4.891 -14.656 -6.531 1 98.75 108 MET A CA 1
ATOM 858 C C . MET A 1 108 ? -5.961 -15.68 -6.879 1 98.75 108 MET A C 1
ATOM 860 O O . MET A 1 108 ? -6.953 -15.352 -7.535 1 98.75 108 MET A O 1
ATOM 864 N N . TYR A 1 109 ? -5.742 -16.906 -6.402 1 98.44 109 TYR A N 1
ATOM 865 C CA . TYR A 1 109 ? -6.785 -17.906 -6.602 1 98.44 109 TYR A CA 1
ATOM 866 C C . TYR A 1 109 ? -8.102 -17.453 -5.996 1 98.44 109 TYR A C 1
ATOM 868 O O . TYR A 1 109 ? -9.156 -17.531 -6.633 1 98.44 109 TYR A O 1
ATOM 876 N N . VAL A 1 110 ? -8.031 -16.953 -4.801 1 98.38 110 VAL A N 1
ATOM 877 C CA . VAL A 1 110 ? -9.219 -16.453 -4.117 1 98.38 110 VAL A CA 1
ATOM 878 C C . VAL A 1 110 ? -9.75 -15.211 -4.832 1 98.38 110 VAL A C 1
ATOM 880 O O . VAL A 1 110 ? -10.961 -15.047 -4.988 1 98.38 110 VAL A O 1
ATOM 883 N N . TYR A 1 111 ? -8.852 -14.375 -5.301 1 98.38 111 TYR A N 1
ATOM 884 C CA . TYR A 1 111 ? -9.25 -13.188 -6.047 1 98.38 111 TYR A CA 1
ATOM 885 C C . TYR A 1 111 ? -9.992 -13.57 -7.324 1 98.38 111 TYR A C 1
ATOM 887 O O . TYR A 1 111 ? -10.984 -12.945 -7.684 1 98.38 111 TYR A O 1
ATOM 895 N N . HIS A 1 112 ? -9.5 -14.594 -8.086 1 98.06 112 HIS A N 1
ATOM 896 C CA . HIS A 1 112 ? -10.18 -15.117 -9.266 1 98.06 112 HIS A CA 1
ATOM 897 C C . HIS A 1 112 ? -11.617 -15.523 -8.938 1 98.06 112 HIS A C 1
ATOM 899 O O . HIS A 1 112 ? -12.547 -15.172 -9.664 1 98.06 112 HIS A O 1
ATOM 905 N N . LYS A 1 113 ? -11.703 -16.172 -7.816 1 96.31 113 LYS A N 1
ATOM 906 C CA . LYS A 1 113 ? -12.977 -16.797 -7.445 1 96.31 113 LYS A CA 1
ATOM 907 C C . LYS A 1 113 ? -14.023 -15.75 -7.102 1 96.31 113 LYS A C 1
ATOM 909 O O . LYS A 1 113 ? -15.148 -15.797 -7.617 1 96.31 113 LYS A O 1
ATOM 914 N N . TYR A 1 114 ? -13.641 -14.734 -6.367 1 96.44 114 TYR A N 1
ATOM 915 C CA . TYR A 1 114 ? -14.688 -13.914 -5.758 1 96.44 114 TYR A CA 1
ATOM 916 C C . TYR A 1 114 ? -14.711 -12.523 -6.371 1 96.44 114 TYR A C 1
ATOM 918 O O . TYR A 1 114 ? -15.703 -11.797 -6.242 1 96.44 114 TYR A O 1
ATOM 926 N N . PHE A 1 115 ? -13.695 -12.156 -7.062 1 96.31 115 PHE A N 1
ATOM 927 C CA . PHE A 1 115 ? -13.656 -10.781 -7.551 1 96.31 115 PHE A CA 1
ATOM 928 C C . PHE A 1 115 ? -13.656 -10.75 -9.078 1 96.31 115 PHE A C 1
ATOM 930 O O . PHE A 1 115 ? -14.445 -10.031 -9.688 1 96.31 115 PHE A O 1
ATOM 937 N N . LEU A 1 116 ? -12.844 -11.586 -9.664 1 96.81 116 LEU A N 1
ATOM 938 C CA . LEU A 1 116 ? -12.805 -11.602 -11.117 1 96.81 116 LEU A CA 1
ATOM 939 C C . LEU A 1 116 ? -13.875 -12.531 -11.68 1 96.81 116 LEU A C 1
ATOM 941 O O . LEU A 1 116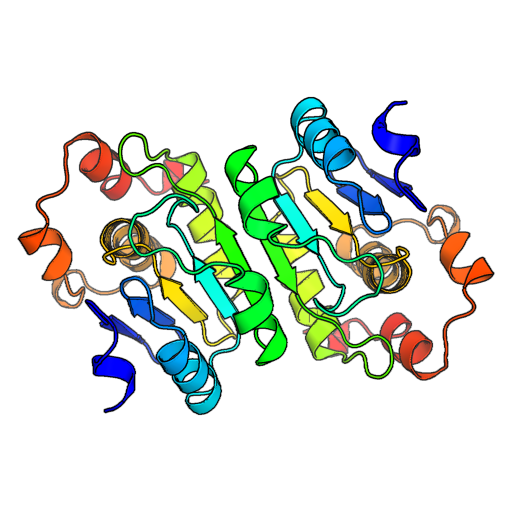 ? -14.305 -12.375 -12.828 1 96.81 116 LEU A O 1
ATOM 945 N N . LYS A 1 117 ? -14.258 -13.516 -10.836 1 96.88 117 LYS A N 1
ATOM 946 C CA . LYS A 1 117 ? -15.227 -14.531 -11.242 1 96.88 117 LYS A CA 1
ATOM 947 C C . LYS A 1 117 ? -14.781 -15.25 -12.516 1 96.88 117 LYS A C 1
ATOM 949 O O . LYS A 1 117 ? -15.578 -15.445 -13.43 1 96.88 117 LYS A O 1
ATOM 954 N N . THR A 1 118 ? -13.555 -15.508 -12.555 1 96.56 118 THR A N 1
ATOM 955 C CA . THR A 1 118 ? -12.969 -16.281 -13.641 1 96.56 118 THR A CA 1
ATOM 956 C C . THR A 1 118 ? -13.5 -17.703 -13.648 1 96.56 118 THR A C 1
ATOM 958 O O . THR A 1 118 ? -13.547 -18.359 -12.602 1 96.56 118 THR A O 1
ATOM 961 N N . PRO A 1 119 ? -13.961 -18.141 -14.828 1 97.12 119 PRO A N 1
ATOM 962 C CA . PRO A 1 119 ? -14.305 -19.562 -14.867 1 97.12 119 PRO A CA 1
ATOM 963 C C . PRO A 1 119 ? -13.164 -20.469 -14.398 1 97.12 119 PRO A C 1
ATOM 965 O O . PRO A 1 119 ? -12.008 -20.219 -14.734 1 97.12 119 PRO A O 1
ATOM 968 N N . PHE A 1 120 ? -13.555 -21.438 -13.594 1 94.62 120 PHE A N 1
ATOM 969 C CA . PHE A 1 120 ? -12.562 -22.266 -12.938 1 94.62 120 PHE A CA 1
ATOM 970 C C . PHE A 1 120 ? -11.57 -22.844 -13.945 1 94.62 120 PHE A C 1
ATOM 972 O O . PHE A 1 120 ? -10.367 -22.859 -13.695 1 94.62 120 PHE A O 1
ATOM 979 N N . ASP A 1 121 ? -12.062 -23.281 -15.102 1 95.69 121 ASP A N 1
ATOM 980 C CA . ASP A 1 121 ? -11.227 -23.953 -16.094 1 95.69 121 ASP A CA 1
ATOM 981 C C . ASP A 1 121 ? -10.305 -22.969 -16.797 1 95.69 121 ASP A C 1
ATOM 983 O O . ASP A 1 121 ? -9.391 -23.375 -17.516 1 95.69 121 ASP A O 1
ATOM 987 N N . GLU A 1 122 ? -10.477 -21.641 -16.516 1 96.62 122 GLU A N 1
ATOM 988 C CA . GLU A 1 122 ? -9.641 -20.609 -17.125 1 96.62 122 GLU A CA 1
ATOM 989 C C . GLU A 1 122 ? -8.594 -20.094 -16.156 1 96.62 122 GLU A C 1
ATOM 991 O O . GLU A 1 122 ? -7.727 -19.297 -16.531 1 96.62 122 GLU A O 1
ATOM 996 N N . ILE A 1 123 ? -8.68 -20.516 -14.93 1 96.5 123 ILE A N 1
ATOM 997 C CA . ILE A 1 123 ? -7.688 -20.109 -13.945 1 96.5 123 ILE A CA 1
ATOM 998 C C . ILE A 1 123 ? -6.406 -20.906 -14.141 1 96.5 123 ILE A C 1
ATOM 1000 O O . ILE A 1 123 ? -6.445 -22.141 -14.188 1 96.5 123 ILE A O 1
ATOM 1004 N N . ASP A 1 124 ? -5.281 -20.266 -14.312 1 96.19 124 ASP A N 1
ATOM 1005 C CA . ASP A 1 124 ? -3.99 -20.938 -14.414 1 96.19 124 ASP A CA 1
ATOM 1006 C C . ASP A 1 124 ? -3.539 -21.469 -13.055 1 96.19 124 ASP A C 1
ATOM 1008 O O . ASP A 1 124 ? -3.092 -20.703 -12.203 1 96.19 124 ASP A O 1
ATOM 1012 N N . LEU A 1 125 ? -3.551 -22.797 -12.859 1 96.31 125 LEU A N 1
ATOM 1013 C CA . LEU A 1 125 ? -3.213 -23.422 -11.586 1 96.31 125 LEU A CA 1
ATOM 1014 C C . LEU A 1 125 ? -1.853 -24.109 -11.664 1 96.31 125 LEU A C 1
ATOM 1016 O O . LEU A 1 125 ? -1.471 -24.844 -10.742 1 96.31 125 LEU A O 1
ATOM 1020 N N . SER A 1 126 ? -1.138 -23.906 -12.711 1 97.06 126 SER A N 1
ATOM 1021 C CA . SER A 1 126 ? 0.099 -24.641 -12.961 1 97.06 126 SER A CA 1
ATOM 1022 C C . SER A 1 126 ? 1.082 -24.484 -11.805 1 97.06 126 SER A C 1
ATOM 1024 O O . SER A 1 126 ? 1.647 -25.453 -11.32 1 97.06 126 SER A O 1
ATOM 1026 N N . LEU A 1 127 ? 1.232 -23.25 -11.344 1 98.06 127 LEU A N 1
ATOM 1027 C CA . LEU A 1 127 ? 2.201 -22.984 -10.289 1 98.06 127 LEU A CA 1
ATOM 1028 C C . LEU A 1 127 ? 1.733 -23.578 -8.961 1 98.06 127 LEU A C 1
ATOM 1030 O O . LEU A 1 127 ? 2.539 -24.125 -8.195 1 98.06 127 LEU A O 1
ATOM 1034 N N . ILE A 1 128 ? 0.496 -23.516 -8.703 1 97.88 128 ILE A N 1
ATOM 1035 C CA . ILE A 1 128 ? -0.076 -24.094 -7.496 1 97.88 128 ILE A CA 1
ATOM 1036 C C . ILE A 1 128 ? 0.127 -25.609 -7.512 1 97.88 128 ILE A C 1
ATOM 1038 O O . ILE A 1 128 ? 0.501 -26.203 -6.496 1 97.88 128 ILE A O 1
ATOM 1042 N N . GLU A 1 129 ? -0.135 -26.203 -8.633 1 97.38 129 GLU A N 1
ATOM 1043 C CA . GLU A 1 129 ? 0.03 -27.656 -8.781 1 97.38 129 GLU A CA 1
ATOM 1044 C C . GLU A 1 129 ? 1.488 -28.062 -8.594 1 97.38 129 GLU A C 1
ATOM 1046 O O . GLU A 1 129 ? 1.777 -29.078 -7.965 1 97.38 129 GLU A O 1
ATOM 1051 N N . GLU A 1 130 ? 2.316 -27.266 -9.164 1 97.75 130 GLU A N 1
ATOM 1052 C CA . GLU A 1 130 ? 3.744 -27.531 -9.016 1 97.75 130 GLU A CA 1
ATOM 1053 C C . GLU A 1 130 ? 4.188 -27.375 -7.562 1 97.75 130 GLU A C 1
ATOM 1055 O O . GLU A 1 130 ? 4.945 -28.203 -7.047 1 97.75 130 GLU A O 1
ATOM 1060 N N . TRP A 1 131 ? 3.771 -26.359 -6.906 1 97.69 131 TRP A N 1
ATOM 1061 C CA . TRP A 1 131 ? 4.137 -26.016 -5.535 1 97.69 131 TRP A CA 1
ATOM 1062 C C . TRP A 1 131 ? 3.588 -27.047 -4.547 1 97.69 131 TRP A C 1
ATOM 1064 O O . TRP A 1 131 ? 4.289 -27.453 -3.623 1 97.69 131 TRP A O 1
ATOM 1074 N N . GLY A 1 132 ? 2.346 -27.484 -4.727 1 98.06 132 GLY A N 1
ATOM 1075 C CA . GLY A 1 132 ? 1.709 -28.375 -3.76 1 98.06 132 GLY A CA 1
ATOM 1076 C C . GLY A 1 132 ? 1.536 -27.734 -2.395 1 98.06 132 GLY A C 1
ATOM 1077 O O . GLY A 1 132 ? 2.26 -28.062 -1.452 1 98.06 132 GLY A O 1
ATOM 1078 N N . PRO A 1 133 ? 0.551 -26.875 -2.303 1 98.12 133 PRO A N 1
ATOM 1079 C CA . PRO A 1 133 ? 0.377 -26.094 -1.071 1 98.12 133 PRO A CA 1
ATOM 1080 C C . PRO A 1 133 ? 0.177 -26.984 0.158 1 98.12 133 PRO A C 1
ATOM 1082 O O . PRO A 1 133 ? -0.481 -28.016 0.074 1 98.12 133 PRO A O 1
ATOM 1085 N N . SER A 1 134 ? 0.761 -26.547 1.296 1 98.25 134 SER A N 1
ATOM 1086 C CA . SER A 1 134 ? 0.552 -27.203 2.586 1 98.25 134 SER A CA 1
ATOM 1087 C C . SER A 1 134 ? -0.903 -27.094 3.029 1 98.25 134 SER A C 1
ATOM 1089 O O . SER A 1 134 ? -1.679 -26.328 2.451 1 98.25 134 SER A O 1
ATOM 1091 N N . PRO A 1 135 ? -1.296 -27.797 4.039 1 98.19 135 PRO A N 1
ATOM 1092 C CA . PRO A 1 135 ? -2.672 -27.719 4.535 1 98.19 135 PRO A CA 1
ATOM 1093 C C . PRO A 1 135 ? -3.059 -26.312 4.977 1 98.19 135 PRO A C 1
ATOM 1095 O O . PRO A 1 135 ? -4.195 -25.875 4.762 1 98.19 135 PRO A O 1
ATOM 1098 N N . ILE A 1 136 ? -2.119 -25.656 5.59 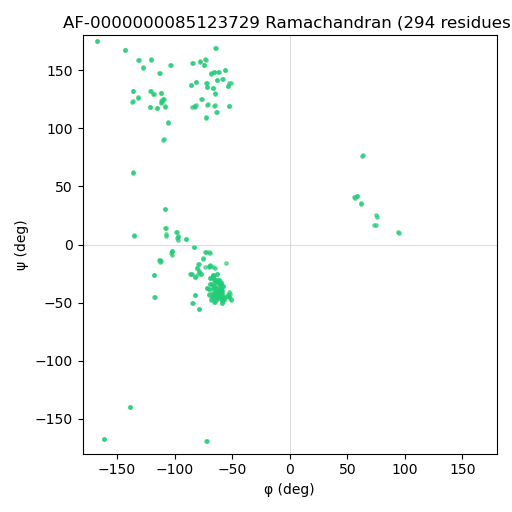1 98.38 136 ILE A N 1
ATOM 1099 C CA . ILE A 1 136 ? -2.439 -24.312 6.066 1 98.38 136 ILE A CA 1
ATOM 1100 C C . ILE A 1 136 ? -2.779 -23.406 4.879 1 98.38 136 ILE A C 1
ATOM 1102 O O . ILE A 1 136 ? -3.727 -22.625 4.941 1 98.38 136 ILE A O 1
ATOM 1106 N N . TRP A 1 137 ? -2.1 -23.484 3.736 1 98.62 137 TRP A N 1
ATOM 1107 C CA . TRP A 1 137 ? -2.375 -22.688 2.541 1 98.62 137 TRP A CA 1
ATOM 1108 C C . TRP A 1 137 ? -3.66 -23.156 1.863 1 98.62 137 TRP A C 1
ATOM 1110 O O . TRP A 1 137 ? -4.406 -22.344 1.308 1 98.62 137 TRP A O 1
ATOM 1120 N N . GLN A 1 138 ? -3.877 -24.422 1.876 1 98.31 138 GLN A N 1
ATOM 1121 C CA . GLN A 1 138 ? -5.129 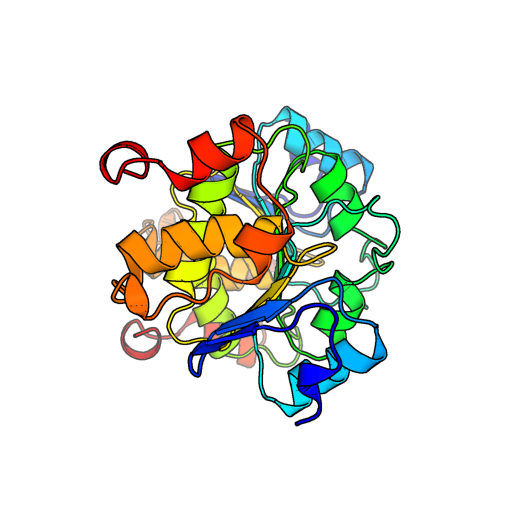-24.938 1.323 1 98.31 138 GLN A CA 1
ATOM 1122 C C . GLN A 1 138 ? -6.332 -24.359 2.062 1 98.31 138 GLN A C 1
ATOM 1124 O O . GLN A 1 138 ? -7.34 -24.016 1.444 1 98.31 138 GLN A O 1
ATOM 1129 N N . ASP A 1 139 ? -6.195 -24.266 3.35 1 97.94 139 ASP A N 1
ATOM 1130 C CA . ASP A 1 139 ? -7.27 -23.688 4.16 1 97.94 139 ASP A CA 1
ATOM 1131 C C . ASP A 1 139 ? -7.543 -22.234 3.764 1 97.94 139 ASP A C 1
ATOM 1133 O O . ASP A 1 139 ? -8.703 -21.812 3.695 1 97.94 139 ASP A O 1
ATOM 1137 N N . ILE A 1 140 ? -6.527 -21.516 3.535 1 98.19 140 ILE A N 1
ATOM 1138 C CA . ILE A 1 140 ? -6.668 -20.125 3.119 1 98.19 140 ILE A CA 1
ATOM 1139 C C . ILE A 1 140 ? -7.352 -20.062 1.755 1 98.19 140 ILE A C 1
ATOM 1141 O O . ILE A 1 140 ? -8.289 -19.281 1.559 1 98.19 140 ILE A O 1
ATOM 1145 N N . MET A 1 141 ? -6.957 -20.922 0.814 1 97.75 141 MET A N 1
ATOM 1146 C CA . MET A 1 141 ? -7.469 -20.891 -0.553 1 97.75 141 MET A CA 1
ATOM 1147 C C . MET A 1 141 ? -8.922 -21.344 -0.597 1 97.75 141 MET A C 1
ATOM 1149 O O . MET A 1 141 ? -9.672 -20.969 -1.506 1 97.75 141 MET A O 1
ATOM 1153 N N . LYS A 1 142 ? -9.359 -22.016 0.41 1 97.25 142 LYS A N 1
ATOM 1154 C CA . LYS A 1 142 ? -10.719 -22.562 0.46 1 97.25 142 LYS A CA 1
ATOM 1155 C C . LYS A 1 142 ? -11.648 -21.656 1.238 1 97.25 142 LYS A C 1
ATOM 1157 O O . LYS A 1 142 ? -12.805 -22 1.503 1 97.25 142 LYS A O 1
ATOM 1162 N N . ILE A 1 143 ? -11.148 -20.562 1.608 1 96.94 143 ILE A N 1
ATOM 1163 C CA . ILE A 1 143 ? -11.93 -19.641 2.414 1 96.94 143 ILE A CA 1
ATOM 1164 C C . ILE A 1 143 ? -13.273 -19.359 1.735 1 96.94 143 ILE A C 1
ATOM 1166 O O . ILE A 1 143 ? -13.344 -19.266 0.509 1 96.94 143 ILE A O 1
ATOM 1170 N N . GLY A 1 144 ? -14.344 -19.297 2.518 1 95 144 GLY A N 1
ATOM 1171 C CA . GLY A 1 144 ? -15.656 -18.938 2 1 95 144 GLY A CA 1
ATOM 1172 C C . GLY A 1 144 ? -15.875 -17.438 1.907 1 95 144 GLY A C 1
ATOM 1173 O O . GLY A 1 144 ? -15.234 -16.672 2.625 1 95 144 GLY A O 1
ATOM 1174 N N . PHE A 1 145 ? -16.781 -17.062 1.025 1 91.5 145 PHE A N 1
ATOM 1175 C CA . PHE A 1 145 ? -17.047 -15.648 0.795 1 91.5 145 PHE A CA 1
ATOM 1176 C C . PHE A 1 145 ? -17.516 -14.977 2.08 1 91.5 145 PHE A C 1
ATOM 1178 O O . PHE A 1 145 ? -17.156 -13.828 2.346 1 91.5 145 PHE A O 1
ATOM 1185 N N . LYS A 1 146 ? -18.234 -15.703 2.945 1 90.81 146 LYS A N 1
ATOM 1186 C CA . LYS A 1 146 ? -18.781 -15.148 4.18 1 90.81 146 LYS A CA 1
ATOM 1187 C C . LYS A 1 146 ? -17.656 -14.773 5.148 1 90.81 146 LYS A C 1
ATOM 1189 O O . LYS A 1 146 ? -17.812 -13.867 5.969 1 90.81 146 LYS A O 1
ATOM 1194 N N . GLU A 1 147 ? -16.531 -15.445 5.035 1 90.31 147 GLU A N 1
ATOM 1195 C CA . GLU A 1 147 ? -15.406 -15.195 5.93 1 90.31 147 GLU A CA 1
ATOM 1196 C C . GLU A 1 147 ? -14.609 -13.969 5.488 1 90.31 147 GLU A C 1
ATOM 1198 O O . GLU A 1 147 ? -13.789 -13.453 6.25 1 90.31 147 GLU A O 1
ATOM 1203 N N . LEU A 1 148 ? -14.75 -13.594 4.238 1 87.88 148 LEU A N 1
ATOM 1204 C CA . LEU A 1 148 ? -14.047 -12.438 3.715 1 87.88 148 LEU A CA 1
ATOM 1205 C C . LEU A 1 148 ? -14.742 -11.141 4.129 1 87.88 148 LEU A C 1
ATOM 1207 O O . LEU A 1 148 ? -14.133 -10.07 4.113 1 87.88 148 LEU A O 1
ATOM 1211 N N . SER A 1 149 ? -16.172 -11.062 4.488 1 72.94 149 SER A N 1
ATOM 1212 C CA . SER A 1 149 ? -16.984 -9.914 4.895 1 72.94 149 SER A CA 1
ATOM 1213 C C . SER A 1 149 ? -16.828 -9.625 6.383 1 72.94 149 SER A C 1
ATOM 1215 O O . SER A 1 149 ? -16.562 -10.539 7.172 1 72.94 149 SER A O 1
ATOM 1217 N N . MET B 1 1 ? 0.212 9.859 24.594 1 63.41 1 MET B N 1
ATOM 1218 C CA . MET B 1 1 ? 1.443 10.391 25.172 1 63.41 1 MET B CA 1
ATOM 1219 C C . MET B 1 1 ? 2.635 10.117 24.266 1 63.41 1 MET B C 1
ATOM 1221 O O . MET B 1 1 ? 3.355 11.047 23.891 1 63.41 1 MET B O 1
ATOM 1225 N N . GLU B 1 2 ? 3.268 8.938 23.922 1 88 2 GLU B N 1
ATOM 1226 C CA . GLU B 1 2 ? 4.527 8.562 23.297 1 88 2 GLU B CA 1
ATOM 1227 C C . GLU B 1 2 ? 4.5 8.852 21.797 1 88 2 GLU B C 1
ATOM 1229 O O . GLU B 1 2 ? 5.5 9.297 21.219 1 88 2 GLU B O 1
ATOM 1234 N N . MET B 1 3 ? 3.346 9 21.234 1 92.69 3 MET B N 1
ATOM 1235 C CA . MET B 1 3 ? 3.26 9.242 19.797 1 92.69 3 MET B CA 1
ATOM 1236 C C . MET B 1 3 ? 3.527 10.703 19.469 1 92.69 3 MET B C 1
ATOM 1238 O O . MET B 1 3 ? 3.984 11.031 18.359 1 92.69 3 MET B O 1
ATOM 1242 N N . GLU B 1 4 ? 3.258 11.602 20.438 1 93.75 4 GLU B N 1
ATOM 1243 C CA . GLU B 1 4 ? 3.354 13.039 20.234 1 93.75 4 GLU B CA 1
ATOM 1244 C C . GLU B 1 4 ? 4.805 13.477 20.062 1 93.75 4 GLU B C 1
ATOM 1246 O O . GLU B 1 4 ? 5.07 14.609 19.656 1 93.75 4 GLU B O 1
ATOM 1251 N N . THR B 1 5 ? 5.676 12.562 20.266 1 95.19 5 THR B N 1
ATOM 1252 C CA . THR B 1 5 ? 7.09 12.875 20.078 1 95.19 5 THR B CA 1
ATOM 1253 C C . THR B 1 5 ? 7.465 12.859 18.609 1 95.19 5 THR B C 1
ATOM 1255 O O . THR B 1 5 ? 8.531 13.352 18.219 1 95.19 5 THR B O 1
ATOM 1258 N N . ILE B 1 6 ? 6.617 12.258 17.75 1 97.88 6 ILE B N 1
ATOM 1259 C CA . ILE B 1 6 ? 6.887 12.195 16.328 1 97.88 6 ILE B CA 1
ATOM 1260 C C . ILE B 1 6 ? 6.695 13.578 15.703 1 97.88 6 ILE B C 1
ATOM 1262 O O . ILE B 1 6 ? 5.75 14.289 16.047 1 97.88 6 ILE B O 1
ATOM 1266 N N . LEU B 1 7 ? 7.535 13.961 14.82 1 97.88 7 LEU B N 1
ATOM 1267 C CA . LEU B 1 7 ? 7.559 15.281 14.195 1 97.88 7 LEU B CA 1
ATOM 1268 C C . LEU B 1 7 ? 6.191 15.625 13.617 1 97.88 7 LEU B C 1
ATOM 1270 O O . LEU B 1 7 ? 5.68 14.914 12.75 1 97.88 7 LEU B O 1
ATOM 1274 N N . ASN B 1 8 ? 5.52 16.703 14.078 1 98.31 8 ASN B N 1
ATOM 1275 C CA . ASN B 1 8 ? 4.266 17.25 13.562 1 98.31 8 ASN B CA 1
ATOM 1276 C C . ASN B 1 8 ? 3.146 16.203 13.609 1 98.31 8 ASN B C 1
ATOM 1278 O O . ASN B 1 8 ? 2.371 16.078 12.656 1 98.31 8 ASN B O 1
ATOM 1282 N N . TYR B 1 9 ? 3.121 15.492 14.688 1 98.31 9 TYR B N 1
ATOM 1283 C CA . TYR B 1 9 ? 2.109 14.461 14.891 1 98.31 9 TYR B CA 1
ATOM 1284 C C . TYR B 1 9 ? 0.721 15.078 15.023 1 98.31 9 TYR B C 1
ATOM 1286 O O . TYR B 1 9 ? 0.539 16.078 15.719 1 98.31 9 TYR B O 1
ATOM 1294 N N . ILE B 1 10 ? -0.314 14.484 14.312 1 98.19 10 ILE B N 1
ATOM 1295 C CA . ILE B 1 10 ? -1.721 14.852 14.414 1 98.19 10 ILE B CA 1
ATOM 1296 C C . ILE B 1 10 ? -2.584 13.594 14.477 1 98.19 10 ILE B C 1
ATOM 1298 O O . ILE B 1 10 ? -2.535 12.75 13.578 1 98.19 10 ILE B O 1
ATOM 1302 N N . LYS B 1 11 ? -3.371 13.469 15.5 1 97.44 11 LYS B N 1
ATOM 1303 C CA . LYS B 1 11 ? -4.383 12.414 15.555 1 97.44 11 LYS B CA 1
ATOM 1304 C C . LYS B 1 11 ? -5.66 12.844 14.844 1 97.44 11 LYS B C 1
ATOM 1306 O O . LYS B 1 11 ? -6.309 13.812 15.242 1 97.44 11 LYS B O 1
ATOM 1311 N N . ILE B 1 12 ? -6.004 12.133 13.836 1 97.94 12 ILE B N 1
ATOM 1312 C CA . ILE B 1 12 ? -7.195 12.461 13.062 1 97.94 12 ILE B CA 1
ATOM 1313 C C . ILE B 1 12 ? -8.43 11.859 13.727 1 97.94 12 ILE B C 1
ATOM 1315 O O . ILE B 1 12 ? -9.438 12.547 13.922 1 97.94 12 ILE B O 1
ATOM 1319 N N . ASN B 1 13 ? -8.375 10.633 14.039 1 97 13 ASN B N 1
ATOM 1320 C CA . ASN B 1 13 ? -9.383 9.875 14.773 1 97 13 ASN B CA 1
ATOM 1321 C C . ASN B 1 13 ? -8.805 8.594 15.359 1 97 13 ASN B C 1
ATOM 1323 O O . ASN B 1 13 ? -7.582 8.445 15.461 1 97 13 ASN B O 1
ATOM 1327 N N . ASP B 1 14 ? -9.625 7.688 15.828 1 96.81 14 ASP B N 1
ATOM 1328 C CA . ASP B 1 14 ? -9.141 6.5 16.516 1 96.81 14 ASP B CA 1
ATOM 1329 C C . ASP B 1 14 ? -8.336 5.602 15.586 1 96.81 14 ASP B C 1
ATOM 1331 O O . ASP B 1 14 ? -7.504 4.809 16.031 1 96.81 14 ASP B O 1
ATOM 1335 N N . ASN B 1 15 ? -8.516 5.742 14.234 1 97.75 15 ASN B N 1
ATOM 1336 C CA . ASN B 1 15 ? -7.93 4.797 13.281 1 97.75 15 ASN B CA 1
ATOM 1337 C C . ASN B 1 15 ? -6.848 5.453 12.43 1 97.75 15 ASN B C 1
ATOM 1339 O O . ASN B 1 15 ? -6.078 4.762 11.766 1 97.75 15 ASN B O 1
ATOM 1343 N N . ILE B 1 16 ? -6.789 6.812 12.461 1 98.69 16 ILE B N 1
ATOM 1344 C CA . ILE B 1 16 ? -5.844 7.477 11.57 1 98.69 16 ILE B CA 1
ATOM 1345 C C . ILE B 1 16 ? -5.039 8.508 12.352 1 98.69 16 ILE B C 1
ATOM 1347 O O . ILE B 1 16 ? -5.609 9.344 13.062 1 98.69 16 ILE B O 1
ATOM 1351 N N . SER B 1 17 ? -3.744 8.406 12.266 1 98.69 17 SER B N 1
ATOM 1352 C CA . SER B 1 17 ? -2.83 9.453 12.719 1 98.69 17 SER B CA 1
ATOM 1353 C C . SER B 1 17 ? -1.844 9.828 11.617 1 98.69 17 SER B C 1
ATOM 1355 O O . SER B 1 17 ? -1.539 9.016 10.742 1 98.69 17 SER B O 1
ATOM 1357 N N . THR B 1 18 ? -1.361 11.094 11.672 1 98.81 18 THR B N 1
ATOM 1358 C CA . THR B 1 18 ? -0.436 11.586 10.656 1 98.81 18 THR B CA 1
ATOM 1359 C C . THR B 1 18 ? 0.768 12.266 11.305 1 98.81 18 THR B C 1
ATOM 1361 O O . THR B 1 18 ? 0.71 12.656 12.469 1 98.81 18 THR B O 1
ATOM 1364 N N . ALA B 1 19 ? 1.836 12.344 10.547 1 98.81 19 ALA B N 1
ATOM 1365 C CA . ALA B 1 19 ? 3.035 12.977 11.102 1 98.81 19 ALA B CA 1
ATOM 1366 C C . ALA B 1 19 ? 4.062 13.25 10 1 98.81 19 ALA B C 1
ATOM 1368 O O . ALA B 1 19 ? 3.828 12.938 8.836 1 98.81 19 ALA B O 1
ATOM 1369 N N . GLY B 1 20 ? 5.145 13.93 10.43 1 98.62 20 GLY B N 1
ATOM 1370 C CA . GLY B 1 20 ? 6.367 13.891 9.641 1 98.62 20 GLY B CA 1
ATOM 1371 C C . GLY B 1 20 ? 7.078 12.555 9.719 1 98.62 20 GLY B C 1
ATOM 1372 O O . GLY B 1 20 ? 6.508 11.562 10.18 1 98.62 20 GLY B O 1
ATOM 1373 N N . GLN B 1 21 ? 8.312 12.508 9.219 1 98.69 21 GLN B N 1
ATOM 1374 C CA . GLN B 1 21 ? 9.094 11.273 9.18 1 98.69 21 GLN B CA 1
ATOM 1375 C C . GLN B 1 21 ? 9.375 10.75 10.586 1 98.69 21 GLN B C 1
ATOM 1377 O O . GLN B 1 21 ? 10.07 11.406 11.367 1 98.69 21 GLN B O 1
ATOM 1382 N N . PRO B 1 22 ? 8.797 9.594 10.906 1 98.56 22 PRO B N 1
ATOM 1383 C CA . PRO B 1 22 ? 9.172 9 12.195 1 98.56 22 PRO B CA 1
ATOM 1384 C C . PRO B 1 22 ? 10.617 8.508 12.219 1 98.56 22 PRO B C 1
ATOM 1386 O O . PRO B 1 22 ? 11.141 8.062 11.188 1 98.56 22 PRO B O 1
ATOM 1389 N N . LYS B 1 23 ? 11.219 8.609 13.391 1 97.06 23 LYS B N 1
ATOM 1390 C CA . LYS B 1 23 ? 12.484 7.91 13.609 1 97.06 23 LYS B CA 1
ATOM 1391 C C . LYS B 1 23 ? 12.273 6.406 13.734 1 97.06 23 LYS B C 1
ATOM 1393 O O . LYS B 1 23 ? 11.148 5.953 13.977 1 97.06 23 LYS B O 1
ATOM 1398 N N . GLU B 1 24 ? 13.352 5.66 13.5 1 96.06 24 GLU B N 1
ATOM 1399 C CA . GLU B 1 24 ? 13.227 4.207 13.57 1 96.06 24 GLU B CA 1
ATOM 1400 C C . GLU B 1 24 ? 12.602 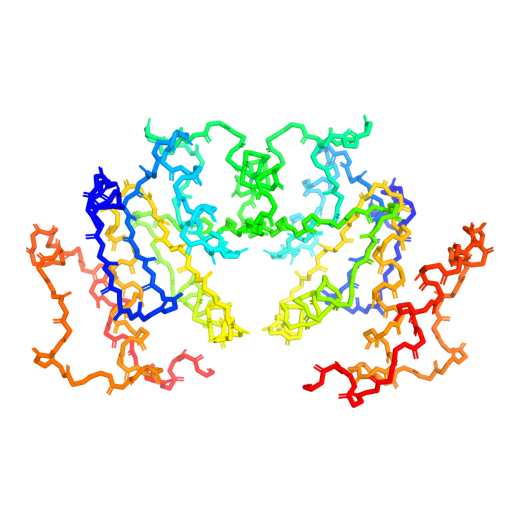3.766 14.891 1 96.06 24 GLU B C 1
ATOM 1402 O O . GLU B 1 24 ? 11.703 2.926 14.906 1 96.06 24 GLU B O 1
ATOM 1407 N N . ALA B 1 25 ? 13.047 4.336 16.047 1 95.62 25 ALA B N 1
ATOM 1408 C CA . ALA B 1 25 ? 12.516 4 17.359 1 95.62 25 ALA B CA 1
ATOM 1409 C C . ALA B 1 25 ? 11.031 4.344 17.453 1 95.62 25 ALA B C 1
ATOM 1411 O O . ALA B 1 25 ? 10.273 3.664 18.156 1 95.62 25 ALA B O 1
ATOM 1412 N N . GLU B 1 26 ? 10.625 5.332 16.75 1 97.69 26 GLU B N 1
ATOM 1413 C CA . GLU B 1 26 ? 9.234 5.773 16.797 1 97.69 26 GLU B CA 1
ATOM 1414 C C . GLU B 1 26 ? 8.336 4.836 15.984 1 97.69 26 GLU B C 1
ATOM 1416 O O . GLU B 1 26 ? 7.137 4.738 16.25 1 97.69 26 GLU B O 1
ATOM 1421 N N . LEU B 1 27 ? 8.891 4.156 15.008 1 97.62 27 LEU B N 1
ATOM 1422 C CA . LEU B 1 27 ? 8.125 3.148 14.281 1 97.62 27 LEU B CA 1
ATOM 1423 C C . LEU B 1 27 ? 7.75 1.986 15.195 1 97.62 27 LEU B C 1
ATOM 1425 O O . LEU B 1 27 ? 6.695 1.375 15.023 1 97.62 27 LEU B O 1
ATOM 1429 N N . GLU B 1 28 ? 8.523 1.692 16.156 1 96 28 GLU B N 1
ATOM 1430 C CA . GLU B 1 28 ? 8.203 0.662 17.141 1 96 28 GLU B CA 1
ATOM 1431 C C . GLU B 1 28 ? 7.012 1.074 18 1 96 28 GLU B C 1
ATOM 1433 O O . GLU B 1 28 ? 6.219 0.227 18.422 1 96 28 GLU B O 1
ATOM 1438 N N . LEU B 1 29 ? 6.961 2.373 18.25 1 96.56 29 LEU B N 1
ATOM 1439 C CA . LEU B 1 29 ? 5.828 2.896 19 1 96.56 29 LEU B CA 1
ATOM 1440 C C . LEU B 1 29 ? 4.516 2.631 18.266 1 96.56 29 LEU B C 1
ATOM 1442 O O . LEU B 1 29 ? 3.484 2.398 18.891 1 96.56 29 LEU B O 1
ATOM 1446 N N . LEU B 1 30 ? 4.578 2.68 16.922 1 97.62 30 LEU B N 1
ATOM 1447 C CA . LEU B 1 30 ? 3.381 2.434 16.125 1 97.62 30 LEU B CA 1
ATOM 1448 C C . LEU B 1 30 ? 2.83 1.037 16.391 1 97.62 30 LEU B C 1
ATOM 1450 O O . LEU B 1 30 ? 1.613 0.853 16.484 1 97.62 30 LEU B O 1
ATOM 1454 N N . THR B 1 31 ? 3.766 0.123 16.5 1 94.81 31 THR B N 1
ATOM 1455 C CA . THR B 1 31 ? 3.359 -1.251 16.766 1 94.81 31 THR B CA 1
ATOM 1456 C C . THR B 1 31 ? 2.688 -1.354 18.125 1 94.81 31 THR B C 1
ATOM 1458 O O . THR B 1 31 ? 1.659 -2.02 18.281 1 94.81 31 THR B O 1
ATOM 1461 N N . LYS B 1 32 ? 3.252 -0.722 19.125 1 94.69 32 LYS B N 1
ATOM 1462 C CA . LYS B 1 32 ? 2.703 -0.725 20.484 1 94.69 32 LYS B CA 1
ATOM 1463 C C . LYS B 1 32 ? 1.297 -0.132 20.5 1 94.69 32 LYS B C 1
ATOM 1465 O O . LYS B 1 32 ? 0.446 -0.569 21.281 1 94.69 32 LYS B O 1
ATOM 1470 N N . ASP B 1 33 ? 1.091 0.806 19.688 1 96.38 33 ASP B N 1
ATOM 1471 C CA . ASP B 1 33 ? -0.21 1.465 19.625 1 96.38 33 ASP B CA 1
ATOM 1472 C C . ASP B 1 33 ? -1.128 0.769 18.625 1 96.38 33 ASP B C 1
ATOM 1474 O O . ASP B 1 33 ? -2.186 1.297 18.266 1 96.38 33 ASP B O 1
ATOM 1478 N N . ARG B 1 34 ? -0.725 -0.365 18.016 1 97.12 34 ARG B N 1
ATOM 1479 C CA . ARG B 1 34 ? -1.527 -1.311 17.25 1 97.12 34 ARG B CA 1
ATOM 1480 C C . ARG B 1 34 ? -1.857 -0.752 15.859 1 97.12 34 ARG B C 1
ATOM 1482 O O . ARG B 1 34 ? -2.945 -0.99 15.336 1 97.12 34 ARG B O 1
ATOM 1489 N N . PHE B 1 35 ? -1.055 0.158 15.367 1 98.56 35 PHE B N 1
ATOM 1490 C CA . PHE B 1 35 ? -1.178 0.508 13.961 1 98.56 35 PHE B CA 1
ATOM 1491 C C . PHE B 1 35 ? -0.896 -0.701 13.078 1 98.56 35 PHE B C 1
ATOM 1493 O O . PHE B 1 35 ? -0.05 -1.534 13.406 1 98.56 35 PHE B O 1
ATOM 1500 N N . GLU B 1 36 ? -1.545 -0.784 11.914 1 98.56 36 GLU B N 1
ATOM 1501 C CA . GLU B 1 36 ? -1.451 -1.957 11.047 1 98.56 36 GLU B CA 1
ATOM 1502 C C . GLU B 1 36 ? -0.843 -1.6 9.695 1 98.56 36 GLU B C 1
ATOM 1504 O O . GLU B 1 36 ? -0.276 -2.459 9.016 1 98.56 36 GLU B O 1
ATOM 1509 N N . VAL B 1 37 ? -1 -0.327 9.289 1 98.81 37 VAL B N 1
ATOM 1510 C CA . VAL B 1 37 ? -0.534 0.12 7.98 1 98.81 37 VAL B CA 1
ATOM 1511 C C . VAL B 1 37 ? 0.169 1.469 8.109 1 98.81 37 VAL B C 1
ATOM 1513 O O . VAL B 1 37 ? -0.315 2.361 8.812 1 98.81 37 VAL B O 1
ATOM 1516 N N . VAL B 1 38 ? 1.299 1.602 7.531 1 98.88 38 VAL B N 1
ATOM 1517 C CA . VAL B 1 38 ? 2.031 2.859 7.422 1 98.88 38 VAL B CA 1
ATOM 1518 C C . VAL B 1 38 ? 2.055 3.316 5.965 1 98.88 38 VAL B C 1
ATOM 1520 O O . VAL B 1 38 ? 2.473 2.568 5.078 1 98.88 38 VAL B O 1
ATOM 1523 N N . ILE B 1 39 ? 1.583 4.512 5.695 1 98.94 39 ILE B N 1
ATOM 1524 C CA . ILE B 1 39 ? 1.635 5.105 4.367 1 98.94 39 ILE B CA 1
ATOM 1525 C C . ILE B 1 39 ? 2.641 6.254 4.352 1 98.94 39 ILE B C 1
ATOM 1527 O O . ILE B 1 39 ? 2.566 7.164 5.18 1 98.94 39 ILE B O 1
ATOM 1531 N N . ASN B 1 40 ? 3.561 6.211 3.477 1 98.88 40 ASN B N 1
ATOM 1532 C CA . ASN B 1 40 ? 4.594 7.227 3.303 1 98.88 40 ASN B CA 1
ATOM 1533 C C . ASN B 1 40 ? 4.418 7.988 1.993 1 98.88 40 ASN B C 1
ATOM 1535 O O . ASN B 1 40 ? 4.48 7.395 0.914 1 98.88 40 ASN B O 1
ATOM 1539 N N . LEU B 1 41 ? 4.27 9.297 2.039 1 98.81 41 LEU B N 1
ATOM 1540 C CA . LEU B 1 41 ? 4.059 10.109 0.846 1 98.81 41 LEU B CA 1
ATOM 1541 C C . LEU B 1 41 ? 5.344 10.82 0.44 1 98.81 41 LEU B C 1
ATOM 1543 O O . LEU B 1 41 ? 5.391 11.477 -0.602 1 98.81 41 LEU B O 1
ATOM 1547 N N . ALA B 1 42 ? 6.395 10.711 1.233 1 98.25 42 ALA B N 1
ATOM 1548 C CA . ALA B 1 42 ? 7.641 11.414 0.937 1 98.25 42 ALA B CA 1
ATOM 1549 C C . ALA B 1 42 ? 8.422 10.703 -0.158 1 98.25 42 ALA B C 1
ATOM 1551 O O . ALA B 1 42 ? 8.219 9.508 -0.401 1 98.25 42 ALA B O 1
ATOM 1552 N N . LEU B 1 43 ? 9.258 11.43 -0.794 1 97.12 43 LEU B N 1
ATOM 1553 C CA . LEU B 1 43 ? 10.211 10.797 -1.704 1 97.12 43 LEU B CA 1
ATOM 1554 C C . LEU B 1 43 ? 11.312 10.086 -0.93 1 97.12 43 LEU B C 1
ATOM 1556 O O . LEU B 1 43 ? 11.648 10.484 0.188 1 97.12 43 LEU B O 1
ATOM 1560 N N . SER B 1 44 ? 11.891 9.109 -1.547 1 94.81 44 SER B N 1
ATOM 1561 C CA . SER B 1 44 ? 12.93 8.32 -0.889 1 94.81 44 SER B CA 1
ATOM 1562 C C . SER B 1 44 ? 14.203 9.141 -0.688 1 94.81 44 SER B C 1
ATOM 1564 O O . SER B 1 44 ? 15.07 8.758 0.102 1 94.81 44 SER B O 1
ATOM 1566 N N . ASN B 1 45 ? 14.305 10.227 -1.432 1 93.44 45 ASN B N 1
ATOM 1567 C CA . ASN B 1 45 ? 15.508 11.047 -1.319 1 93.44 45 ASN B CA 1
ATOM 1568 C C . ASN B 1 45 ? 15.289 12.25 -0.407 1 93.44 45 ASN B C 1
ATOM 1570 O O . ASN B 1 45 ? 16.109 13.164 -0.371 1 93.44 45 ASN B O 1
ATOM 1574 N N . ALA B 1 46 ? 14.164 12.227 0.292 1 95.12 46 ALA B N 1
ATOM 1575 C CA . ALA B 1 46 ? 13.984 13.258 1.312 1 95.12 46 ALA B CA 1
ATOM 1576 C C . ALA B 1 46 ? 15.133 13.25 2.312 1 95.12 46 ALA B C 1
ATOM 1578 O O . ALA B 1 46 ? 15.688 12.195 2.627 1 95.12 46 ALA B O 1
ATOM 1579 N N . THR B 1 47 ? 15.469 14.406 2.9 1 94.81 47 THR B N 1
ATOM 1580 C CA . THR B 1 47 ? 16.656 14.57 3.73 1 94.81 47 THR B CA 1
ATOM 1581 C C . THR B 1 47 ? 16.547 13.727 5 1 94.81 47 THR B C 1
ATOM 1583 O O . THR B 1 47 ? 17.562 13.266 5.531 1 94.81 47 THR B O 1
ATOM 1586 N N . ASN B 1 48 ? 15.383 13.516 5.484 1 96.5 48 ASN B N 1
ATOM 1587 C CA . ASN B 1 48 ? 15.195 12.781 6.73 1 96.5 48 ASN B CA 1
ATOM 1588 C C . ASN B 1 48 ? 14.602 11.398 6.484 1 96.5 48 ASN B C 1
ATOM 1590 O O . ASN B 1 48 ? 14.102 10.75 7.406 1 96.5 48 ASN B O 1
ATOM 1594 N N . ALA B 1 49 ? 14.625 10.953 5.23 1 96.12 49 ALA B N 1
ATOM 1595 C CA . ALA B 1 49 ? 14.094 9.633 4.898 1 96.12 49 ALA B CA 1
ATOM 1596 C C . ALA B 1 49 ? 14.883 8.531 5.586 1 96.12 49 ALA B C 1
ATOM 1598 O O . ALA B 1 49 ? 16.109 8.633 5.734 1 96.12 49 ALA B O 1
ATOM 1599 N N . LEU B 1 50 ? 14.219 7.492 6.043 1 95.06 50 LEU B N 1
ATOM 1600 C CA . LEU B 1 50 ? 14.867 6.305 6.582 1 95.06 50 LEU B CA 1
ATOM 1601 C C . LEU B 1 50 ? 15.211 5.324 5.465 1 95.06 50 LEU B C 1
ATOM 1603 O O . LEU B 1 50 ? 14.398 5.074 4.574 1 95.06 50 LEU B O 1
ATOM 1607 N N . ASP B 1 51 ? 16.422 4.805 5.609 1 90.75 51 ASP B N 1
ATOM 1608 C CA . ASP B 1 51 ? 16.766 3.707 4.707 1 90.75 51 ASP B CA 1
ATOM 1609 C C . ASP B 1 51 ? 16 2.438 5.074 1 90.75 51 ASP B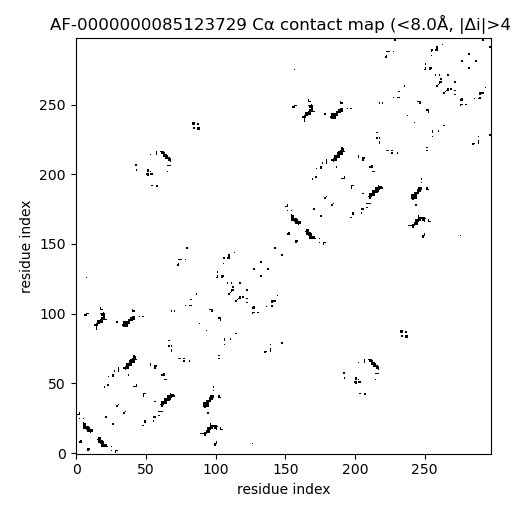 C 1
ATOM 1611 O O . ASP B 1 51 ? 15.852 2.119 6.258 1 90.75 51 ASP B O 1
ATOM 1615 N N . ASN B 1 52 ? 15.469 1.75 4.133 1 91.38 52 ASN B N 1
ATOM 1616 C CA . ASN B 1 52 ? 14.812 0.456 4.289 1 91.38 52 ASN B CA 1
ATOM 1617 C C . ASN B 1 52 ? 13.594 0.552 5.199 1 91.38 52 ASN B C 1
ATOM 1619 O O . ASN B 1 52 ? 13.375 -0.318 6.043 1 91.38 52 ASN B O 1
ATOM 1623 N N . GLU B 1 53 ? 12.867 1.676 5.137 1 96.31 53 GLU B N 1
ATOM 1624 C CA . GLU B 1 53 ? 11.695 1.835 6 1 96.31 53 GLU B CA 1
ATOM 1625 C C . GLU B 1 53 ? 10.688 0.714 5.777 1 96.31 53 GLU B C 1
ATOM 1627 O O . GLU B 1 53 ? 10.039 0.256 6.723 1 96.31 53 GLU B O 1
ATOM 1632 N N . ASP B 1 54 ? 10.57 0.263 4.5 1 96.75 54 ASP B N 1
ATOM 1633 C CA . ASP B 1 54 ? 9.664 -0.843 4.215 1 96.75 54 ASP B CA 1
ATOM 1634 C C . ASP B 1 54 ? 10.047 -2.09 5.008 1 96.75 54 ASP B C 1
ATOM 1636 O O . ASP B 1 54 ? 9.188 -2.74 5.605 1 96.75 54 ASP B O 1
ATOM 1640 N N . LYS B 1 55 ? 11.344 -2.393 5.086 1 95.5 55 LYS B N 1
ATOM 1641 C CA . LYS B 1 55 ? 11.828 -3.551 5.832 1 95.5 55 LYS B CA 1
ATOM 1642 C C . LYS B 1 55 ? 11.586 -3.379 7.328 1 95.5 55 LYS B C 1
ATOM 1644 O O . LYS B 1 55 ? 11.141 -4.309 8 1 95.5 55 LYS B O 1
ATOM 1649 N N . ILE B 1 56 ? 11.898 -2.191 7.828 1 96.44 56 ILE B N 1
ATOM 1650 C CA . ILE B 1 56 ? 11.719 -1.912 9.25 1 96.44 56 ILE B CA 1
ATOM 1651 C C . ILE B 1 56 ? 10.25 -2.102 9.625 1 96.44 56 ILE B C 1
ATOM 1653 O O . ILE B 1 56 ? 9.93 -2.834 10.562 1 96.44 56 ILE B O 1
ATOM 1657 N N . VAL B 1 57 ? 9.336 -1.511 8.891 1 97.69 57 VAL B N 1
ATOM 1658 C CA . VAL B 1 57 ? 7.902 -1.535 9.172 1 97.69 57 VAL B CA 1
ATOM 1659 C C . VAL B 1 57 ? 7.375 -2.963 9.039 1 97.69 57 VAL B C 1
ATOM 1661 O O . VAL B 1 57 ? 6.617 -3.432 9.898 1 97.69 57 VAL B O 1
ATOM 1664 N N . SER B 1 58 ? 7.824 -3.65 7.98 1 95.38 58 SER B N 1
ATOM 1665 C CA . SER B 1 58 ? 7.328 -5 7.746 1 95.38 58 SER B CA 1
ATOM 1666 C C . SER B 1 58 ? 7.84 -5.973 8.805 1 95.38 58 SER B C 1
ATOM 1668 O O . SER B 1 58 ? 7.133 -6.906 9.188 1 95.38 58 SER B O 1
ATOM 1670 N N . THR B 1 59 ? 9.055 -5.766 9.289 1 94.88 59 THR B N 1
ATOM 1671 C CA . THR B 1 59 ? 9.617 -6.621 10.328 1 94.88 59 THR B CA 1
ATOM 1672 C C . THR B 1 59 ? 8.852 -6.461 11.641 1 94.88 59 THR B C 1
ATOM 1674 O O . THR B 1 59 ? 8.766 -7.398 12.438 1 94.88 59 THR B O 1
ATOM 1677 N N . LEU B 1 60 ? 8.266 -5.305 11.797 1 96.19 60 LEU B N 1
ATOM 1678 C CA . LEU B 1 60 ? 7.438 -5.043 12.969 1 96.19 60 LEU B CA 1
ATOM 1679 C C . LEU B 1 60 ? 6.027 -5.582 12.773 1 96.19 60 LEU B C 1
ATOM 1681 O O . LEU B 1 60 ? 5.168 -5.414 13.641 1 96.19 60 LEU B O 1
ATOM 1685 N N . GLY B 1 61 ? 5.684 -6.16 11.617 1 95 61 GLY B N 1
ATOM 1686 C CA . GLY B 1 61 ? 4.422 -6.836 11.375 1 95 61 GLY B CA 1
ATOM 1687 C C . GLY B 1 61 ? 3.379 -5.941 10.734 1 95 61 GLY B C 1
ATOM 1688 O O . GLY B 1 61 ? 2.205 -6.309 10.648 1 95 61 GLY B O 1
ATOM 1689 N N . MET B 1 62 ? 3.824 -4.75 10.305 1 98.19 62 MET B N 1
ATOM 1690 C CA . MET B 1 62 ? 2.885 -3.812 9.695 1 98.19 62 MET B CA 1
ATOM 1691 C C . MET B 1 62 ? 3.033 -3.799 8.18 1 98.19 62 MET B C 1
ATOM 1693 O O . MET B 1 62 ? 4.102 -4.117 7.652 1 98.19 62 MET B O 1
ATOM 1697 N N . THR B 1 63 ? 1.975 -3.434 7.523 1 98.69 63 THR B N 1
ATOM 1698 C CA . THR B 1 63 ? 2.004 -3.193 6.086 1 98.69 63 THR B CA 1
ATOM 1699 C C . THR B 1 63 ? 2.553 -1.803 5.781 1 98.69 63 THR B C 1
ATOM 1701 O O . THR B 1 63 ? 2.234 -0.837 6.477 1 98.69 63 THR B O 1
ATOM 1704 N N . TYR B 1 64 ? 3.365 -1.747 4.742 1 98.69 64 TYR B N 1
ATOM 1705 C CA . TYR B 1 64 ? 3.982 -0.489 4.34 1 98.69 64 TYR B CA 1
ATOM 1706 C C . TYR B 1 64 ? 3.557 -0.101 2.928 1 98.69 64 TYR B C 1
ATOM 1708 O O . TYR B 1 64 ? 3.643 -0.911 2.002 1 98.69 64 TYR B O 1
ATOM 1716 N N . ILE B 1 65 ? 3.092 1.135 2.748 1 98.88 65 ILE B N 1
ATOM 1717 C CA . ILE B 1 65 ? 2.73 1.687 1.446 1 98.88 65 ILE B CA 1
ATOM 1718 C C . ILE B 1 65 ? 3.555 2.941 1.17 1 98.88 65 ILE B C 1
ATOM 1720 O O . ILE B 1 65 ? 3.496 3.91 1.932 1 98.88 65 ILE B O 1
ATOM 1724 N N . HIS B 1 66 ? 4.312 2.9 0.16 1 98.69 66 HIS B N 1
ATOM 1725 C CA . HIS B 1 66 ? 5.062 4.066 -0.296 1 98.69 66 HIS B CA 1
ATOM 1726 C C . HIS B 1 66 ? 4.445 4.66 -1.557 1 98.69 66 HIS B C 1
ATOM 1728 O O . HIS B 1 66 ? 4.504 4.055 -2.627 1 98.69 66 HIS B O 1
ATOM 1734 N N . LEU B 1 67 ? 3.795 5.727 -1.441 1 98.62 67 LEU B N 1
ATOM 1735 C CA . LEU B 1 67 ? 3.203 6.523 -2.512 1 98.62 67 LEU B CA 1
ATOM 1736 C C . LEU B 1 67 ? 3.955 7.84 -2.689 1 98.62 67 LEU B C 1
ATOM 1738 O O . LEU B 1 67 ? 3.598 8.852 -2.08 1 98.62 67 LEU B O 1
ATOM 1742 N N . PRO B 1 68 ? 4.961 7.828 -3.533 1 98.25 68 PRO B N 1
ATOM 1743 C CA . PRO B 1 68 ? 5.824 9.008 -3.619 1 98.25 68 PRO B CA 1
ATOM 1744 C C . PRO B 1 68 ? 5.133 10.195 -4.285 1 98.25 68 PRO B C 1
ATOM 1746 O O . PRO B 1 68 ? 4.707 10.102 -5.438 1 98.25 68 PRO B O 1
ATOM 1749 N N . VAL B 1 69 ? 5.039 11.281 -3.551 1 98.56 69 VAL B N 1
ATOM 1750 C CA . VAL B 1 69 ? 4.449 12.516 -4.059 1 98.56 69 VAL B CA 1
ATOM 1751 C C . VAL B 1 69 ? 5.516 13.609 -4.125 1 98.56 69 VAL B C 1
ATOM 1753 O O . VAL B 1 69 ? 6.105 13.977 -3.107 1 98.56 69 VAL B O 1
ATOM 1756 N N . ASP B 1 70 ? 5.773 14.078 -5.328 1 98 70 ASP B N 1
ATOM 1757 C CA . ASP B 1 70 ? 6.723 15.18 -5.492 1 98 70 ASP B CA 1
ATOM 1758 C C . ASP B 1 70 ? 6.203 16.453 -4.844 1 98 70 ASP B C 1
ATOM 1760 O O . ASP B 1 70 ? 5.148 16.969 -5.223 1 98 70 ASP B O 1
ATOM 1764 N N . PHE B 1 71 ? 6.91 16.938 -3.912 1 97.94 71 PHE B N 1
ATOM 1765 C CA . PHE B 1 71 ? 6.465 18.109 -3.17 1 97.94 71 PHE B CA 1
ATOM 1766 C C . PHE B 1 71 ? 6.371 19.328 -4.086 1 97.94 71 PHE B C 1
ATOM 1768 O O . PHE B 1 71 ? 5.488 20.172 -3.916 1 97.94 71 PHE B O 1
ATOM 1775 N N . GLU B 1 72 ? 7.211 19.391 -5.051 1 97.5 72 GLU B N 1
ATOM 1776 C CA . GLU B 1 72 ? 7.223 20.531 -5.957 1 97.5 72 GLU B CA 1
ATOM 1777 C C . GLU B 1 72 ? 6.164 20.391 -7.047 1 97.5 72 GLU B C 1
ATOM 1779 O O . GLU B 1 72 ? 5.648 21.391 -7.551 1 97.5 72 GLU B O 1
ATOM 1784 N N . TYR B 1 73 ? 5.855 19.125 -7.363 1 97.25 73 TYR B N 1
ATOM 1785 C CA . TYR B 1 73 ? 4.918 18.891 -8.453 1 97.25 73 TYR B CA 1
ATOM 1786 C C . TYR B 1 73 ? 3.914 17.812 -8.086 1 97.25 73 TYR B C 1
ATOM 1788 O O . TYR B 1 73 ? 3.828 16.781 -8.766 1 97.25 73 TYR B O 1
ATOM 1796 N N . PRO B 1 74 ? 3.086 18.062 -7.02 1 98.31 74 PRO B N 1
ATOM 1797 C CA . PRO B 1 74 ? 2.014 17.109 -6.707 1 98.31 74 PRO B CA 1
ATOM 1798 C C . PRO B 1 74 ? 0.945 17.047 -7.797 1 98.31 74 PRO B C 1
ATOM 1800 O O . PRO B 1 74 ? 0.703 18.031 -8.484 1 98.31 74 PRO B O 1
ATOM 1803 N N . THR B 1 75 ? 0.34 15.891 -7.973 1 97.44 75 THR B N 1
ATOM 1804 C CA . THR B 1 75 ? -0.681 15.766 -9.008 1 97.44 75 THR B CA 1
ATOM 1805 C C . THR B 1 75 ? -2.016 15.344 -8.398 1 97.44 75 THR B C 1
ATOM 1807 O O . THR B 1 75 ? -2.057 14.797 -7.297 1 97.44 75 THR B O 1
ATOM 1810 N N . LYS B 1 76 ? -3.051 15.602 -9.125 1 97 76 LYS B N 1
ATOM 1811 C CA . LYS B 1 76 ? -4.375 15.133 -8.727 1 97 76 LYS B CA 1
ATOM 1812 C C . LYS B 1 76 ? -4.434 13.602 -8.711 1 97 76 LYS B C 1
ATOM 1814 O O . LYS B 1 76 ? -5.152 13.016 -7.898 1 97 76 LYS B O 1
ATOM 1819 N N . ASP B 1 77 ? -3.646 13.008 -9.602 1 96.69 77 ASP B N 1
ATOM 1820 C CA . ASP B 1 77 ? -3.596 11.547 -9.633 1 96.69 77 ASP B CA 1
ATOM 1821 C C . ASP B 1 77 ? -2.996 10.992 -8.344 1 96.69 77 ASP B C 1
ATOM 1823 O O . ASP B 1 77 ? -3.426 9.945 -7.855 1 96.69 77 ASP B O 1
ATOM 1827 N N . ASP B 1 78 ? -1.977 11.688 -7.75 1 98 78 ASP B N 1
ATOM 1828 C CA . ASP B 1 78 ? -1.434 11.312 -6.453 1 98 78 ASP B CA 1
ATOM 1829 C C . ASP B 1 78 ? -2.521 11.32 -5.379 1 98 78 ASP B C 1
ATOM 1831 O O . ASP B 1 78 ? -2.65 10.359 -4.613 1 98 78 ASP B O 1
ATOM 1835 N N . LEU B 1 79 ? -3.246 12.398 -5.395 1 98.69 79 LEU B N 1
ATOM 1836 C CA . LEU B 1 79 ? -4.316 12.562 -4.418 1 98.69 79 LEU B CA 1
ATOM 1837 C C . LEU B 1 79 ? -5.363 11.461 -4.566 1 98.69 79 LEU B C 1
ATOM 1839 O O . LEU B 1 79 ? -5.754 10.828 -3.58 1 98.69 79 LEU B O 1
ATOM 1843 N N . LYS B 1 80 ? -5.773 11.188 -5.797 1 97.81 80 LYS B N 1
ATOM 1844 C CA . LYS B 1 80 ? -6.805 10.188 -6.047 1 97.81 80 LYS B CA 1
ATOM 1845 C C . LYS B 1 80 ? -6.363 8.812 -5.559 1 97.81 80 LYS B C 1
ATOM 1847 O O . LYS B 1 80 ? -7.141 8.086 -4.938 1 97.81 80 LYS B O 1
ATOM 1852 N N . LEU B 1 81 ? -5.164 8.484 -5.84 1 98.12 81 LEU B N 1
ATOM 1853 C CA . LEU B 1 81 ? -4.652 7.191 -5.406 1 98.12 81 LEU B CA 1
ATOM 1854 C C . LEU B 1 81 ? -4.586 7.117 -3.885 1 98.12 81 LEU B C 1
ATOM 1856 O O . LEU B 1 81 ? -4.945 6.098 -3.293 1 98.12 81 LEU B O 1
ATOM 1860 N N . PHE B 1 82 ? -4.129 8.195 -3.229 1 98.75 82 PHE B N 1
ATOM 1861 C CA . PHE B 1 82 ? -4.082 8.273 -1.773 1 98.75 82 PHE B CA 1
ATOM 1862 C C . PHE B 1 82 ? -5.465 8.055 -1.174 1 98.75 82 PHE B C 1
ATOM 1864 O O . PHE B 1 82 ? -5.637 7.234 -0.27 1 98.75 82 PHE B O 1
ATOM 1871 N N . LEU B 1 83 ? -6.43 8.758 -1.731 1 98.38 83 LEU B N 1
ATOM 1872 C CA . LEU B 1 83 ? -7.793 8.664 -1.221 1 98.38 83 LEU B CA 1
ATOM 1873 C C . LEU B 1 83 ? -8.352 7.258 -1.412 1 98.38 83 LEU B C 1
ATOM 1875 O O . LEU B 1 83 ? -9.016 6.723 -0.525 1 98.38 83 LEU B O 1
ATOM 1879 N N . THR B 1 84 ? -8.086 6.695 -2.568 1 97.56 84 THR B N 1
ATOM 1880 C CA . THR B 1 84 ? -8.523 5.336 -2.869 1 97.56 84 THR B CA 1
ATOM 1881 C C . THR B 1 84 ? -7.945 4.348 -1.859 1 97.56 84 THR B C 1
ATOM 1883 O O . THR B 1 84 ? -8.68 3.559 -1.268 1 97.56 84 THR B O 1
ATOM 1886 N N . LEU B 1 85 ? -6.664 4.434 -1.582 1 98.25 85 LEU B N 1
ATOM 1887 C CA . LEU B 1 85 ? -5.996 3.506 -0.672 1 98.25 85 LEU B CA 1
ATOM 1888 C C . LEU B 1 85 ? -6.477 3.713 0.761 1 98.25 85 LEU B C 1
ATOM 1890 O O . LEU B 1 85 ? -6.867 2.758 1.435 1 98.25 85 LEU B O 1
ATOM 1894 N N . LEU B 1 86 ? -6.508 4.918 1.187 1 98.69 86 LEU B N 1
ATOM 1895 C CA . LEU B 1 86 ? -6.898 5.184 2.566 1 98.69 86 LEU B CA 1
ATOM 1896 C C . LEU B 1 86 ? -8.344 4.773 2.812 1 98.69 86 LEU B C 1
ATOM 1898 O O . LEU B 1 86 ? -8.664 4.188 3.85 1 98.69 86 LEU B O 1
ATOM 1902 N N . SER B 1 87 ? -9.234 5.035 1.855 1 97.38 87 SER B N 1
ATOM 1903 C CA . SER B 1 87 ? -10.648 4.711 2.033 1 97.38 87 SER B CA 1
ATOM 1904 C C . SER B 1 87 ? -10.859 3.201 2.082 1 97.38 87 SER B C 1
ATOM 1906 O O . SER B 1 87 ? -11.812 2.725 2.699 1 97.38 87 SER B O 1
ATOM 1908 N N . SER B 1 88 ? -10 2.473 1.437 1 97.19 88 SER B N 1
ATOM 1909 C CA . SER B 1 88 ? -10.133 1.02 1.45 1 97.19 88 SER B CA 1
ATOM 1910 C C . SER B 1 88 ? -9.68 0.437 2.785 1 97.19 88 SER B C 1
ATOM 1912 O O . SER B 1 88 ? -9.953 -0.728 3.084 1 97.19 88 SER B O 1
ATOM 1914 N N . LEU B 1 89 ? -9.031 1.228 3.627 1 98.12 89 LEU B N 1
ATOM 1915 C CA . LEU B 1 89 ? -8.445 0.764 4.883 1 98.12 89 LEU B CA 1
ATOM 1916 C C . LEU B 1 89 ? -9.242 1.289 6.074 1 98.12 89 LEU B C 1
ATOM 1918 O O . LEU B 1 89 ? -8.672 1.523 7.145 1 98.12 89 LEU B O 1
ATOM 1922 N N . GLU B 1 90 ? -10.516 1.496 5.941 1 95.44 90 GLU B N 1
ATOM 1923 C CA . GLU B 1 90 ? -11.344 2.135 6.953 1 95.44 90 GLU B CA 1
ATOM 1924 C C . GLU B 1 90 ? -11.391 1.307 8.234 1 95.44 90 GLU B C 1
ATOM 1926 O O . GLU B 1 90 ? -11.602 1.847 9.32 1 95.44 90 GLU B O 1
ATOM 1931 N N . ASP B 1 91 ? -11.172 0.002 8.148 1 94.94 91 ASP B N 1
ATOM 1932 C CA . ASP B 1 91 ? -11.266 -0.865 9.32 1 94.94 91 ASP B CA 1
ATOM 1933 C C . ASP B 1 91 ? -9.883 -1.125 9.922 1 94.94 91 ASP B C 1
ATOM 1935 O O . ASP B 1 91 ? -9.742 -1.929 10.844 1 94.94 91 ASP B O 1
ATOM 1939 N N . LYS B 1 92 ? -8.883 -0.452 9.406 1 97.94 92 LYS B N 1
ATOM 1940 C CA . LYS B 1 92 ? -7.508 -0.609 9.867 1 97.94 92 LYS B CA 1
ATOM 1941 C C . LYS B 1 92 ? -7.012 0.662 10.555 1 97.94 92 LYS B C 1
ATOM 1943 O O . LYS B 1 92 ? -7.477 1.761 10.242 1 97.94 92 LYS B O 1
ATOM 1948 N N . LYS B 1 93 ? -6.184 0.496 11.508 1 98.62 93 LYS B N 1
ATOM 1949 C CA . LYS B 1 93 ? -5.492 1.648 12.078 1 98.62 93 LYS B CA 1
ATOM 1950 C C . LYS B 1 93 ? -4.285 2.035 11.227 1 98.62 93 LYS B C 1
ATOM 1952 O O . LYS B 1 93 ? -3.357 1.24 11.055 1 98.62 93 LYS B O 1
ATOM 1957 N N . VAL B 1 94 ? -4.312 3.232 10.711 1 98.88 94 VAL B N 1
ATOM 1958 C CA . VAL B 1 94 ? -3.379 3.65 9.672 1 98.88 94 VAL B CA 1
ATOM 1959 C C . VAL B 1 94 ? -2.568 4.852 10.156 1 98.88 94 VAL B C 1
ATOM 1961 O O . VAL B 1 94 ? -3.119 5.781 10.75 1 98.88 94 VAL B O 1
ATOM 1964 N N . PHE B 1 95 ? -1.275 4.781 9.969 1 98.88 95 PHE B N 1
ATOM 1965 C CA . PHE B 1 95 ? -0.366 5.895 10.211 1 98.88 95 PHE B CA 1
ATOM 1966 C C . PHE B 1 95 ? 0.157 6.461 8.898 1 98.88 95 PHE B C 1
ATOM 1968 O O . PHE B 1 95 ? 0.78 5.742 8.109 1 98.88 95 PHE B O 1
ATOM 1975 N N . VAL B 1 96 ? -0.132 7.734 8.625 1 98.94 96 VAL B N 1
ATOM 1976 C CA . VAL B 1 96 ? 0.276 8.367 7.375 1 98.94 96 VAL B CA 1
ATOM 1977 C C . VAL B 1 96 ? 1.344 9.422 7.656 1 98.94 96 VAL B C 1
ATOM 1979 O O . VAL B 1 96 ? 1.181 10.258 8.547 1 98.94 96 VAL B O 1
ATOM 1982 N N . HIS B 1 97 ? 2.389 9.312 6.875 1 98.88 97 HIS B N 1
ATOM 1983 C CA . HIS B 1 97 ? 3.406 10.328 7.102 1 98.88 97 HIS B CA 1
ATOM 1984 C C . HIS B 1 97 ? 4.047 10.766 5.789 1 98.88 97 HIS B C 1
ATOM 1986 O O . HIS B 1 97 ? 3.809 10.156 4.742 1 98.88 97 HIS B O 1
ATOM 1992 N N . CYS B 1 98 ? 4.777 11.828 5.805 1 98.75 98 CYS B N 1
ATOM 1993 C CA . CYS B 1 98 ? 5.742 12.242 4.797 1 98.75 98 CYS B CA 1
ATOM 1994 C C . CYS B 1 98 ? 7.004 12.797 5.445 1 98.75 98 CYS B C 1
ATOM 1996 O O . CYS B 1 98 ? 7.527 12.211 6.395 1 98.75 98 CYS B O 1
ATOM 1998 N N . ALA B 1 99 ? 7.578 13.867 4.898 1 98.38 99 ALA B N 1
ATOM 1999 C CA . ALA B 1 99 ? 8.797 14.414 5.488 1 98.38 99 ALA B CA 1
ATOM 2000 C C . ALA B 1 99 ? 8.477 15.32 6.676 1 98.38 99 ALA B C 1
ATOM 2002 O O . ALA B 1 99 ? 9.062 15.172 7.75 1 98.38 99 ALA B O 1
ATOM 2003 N N . LYS B 1 100 ? 7.477 16.156 6.504 1 98.56 100 LYS B N 1
ATOM 2004 C CA . LYS B 1 100 ? 7.176 17.156 7.523 1 98.56 100 LYS B CA 1
ATOM 2005 C C . LYS B 1 100 ? 5.68 17.234 7.805 1 98.56 100 LYS B C 1
ATOM 2007 O O . LYS B 1 100 ? 5.207 18.156 8.469 1 98.56 100 LYS B O 1
ATOM 2012 N N . ASN B 1 101 ? 4.855 16.312 7.246 1 98.75 101 ASN B N 1
ATOM 2013 C CA . ASN B 1 101 ? 3.412 16.203 7.406 1 98.75 101 ASN B CA 1
ATOM 2014 C C . ASN B 1 101 ? 2.678 17.297 6.633 1 98.75 101 ASN B C 1
ATOM 2016 O O . ASN B 1 101 ? 1.488 17.531 6.855 1 98.75 101 ASN B O 1
ATOM 2020 N N . TYR B 1 102 ? 3.375 17.953 5.664 1 98.69 102 TYR B N 1
ATOM 2021 C CA . TYR B 1 102 ? 2.717 18.953 4.828 1 98.69 102 TYR B CA 1
ATOM 2022 C C . TYR B 1 102 ? 1.901 18.281 3.727 1 98.69 102 TYR B C 1
ATOM 2024 O O . TYR B 1 102 ? 0.695 18.516 3.611 1 98.69 102 TYR B O 1
ATOM 2032 N N . ARG B 1 103 ? 2.582 17.406 2.912 1 98.56 103 ARG B N 1
ATOM 2033 C CA . ARG B 1 103 ? 1.854 16.656 1.891 1 98.56 103 ARG B CA 1
ATOM 2034 C C . ARG B 1 103 ? 0.636 15.953 2.486 1 98.56 103 ARG B C 1
ATOM 2036 O O . ARG B 1 103 ? -0.469 16.062 1.95 1 98.56 103 ARG B O 1
ATOM 2043 N N . VAL B 1 104 ? 0.877 15.289 3.605 1 98.88 104 VAL B N 1
ATOM 2044 C CA . VAL B 1 104 ? -0.156 14.477 4.238 1 98.88 104 VAL B CA 1
ATOM 2045 C C . VAL B 1 104 ? -1.31 15.367 4.695 1 98.88 104 VAL B C 1
ATOM 2047 O O . VAL B 1 104 ? -2.477 15.055 4.445 1 98.88 104 VAL B O 1
ATOM 2050 N N . SER B 1 105 ? -1.003 16.453 5.355 1 98.81 105 SER B N 1
ATOM 2051 C CA . SER B 1 105 ? -2.033 17.359 5.852 1 98.81 105 SER B CA 1
ATOM 2052 C C . SER B 1 105 ? -2.891 17.891 4.707 1 98.81 105 SER B C 1
ATOM 2054 O O . SER B 1 105 ? -4.109 18.016 4.844 1 98.81 105 SER B O 1
ATOM 2056 N N . ALA B 1 106 ? -2.266 18.203 3.59 1 98.81 106 ALA B N 1
ATOM 2057 C CA . ALA B 1 106 ? -3.01 18.688 2.428 1 98.81 106 ALA B CA 1
ATOM 2058 C C . ALA B 1 106 ? -3.949 17.609 1.895 1 98.81 106 ALA B C 1
ATOM 2060 O O . ALA B 1 106 ? -5.125 17.875 1.632 1 98.81 106 ALA B O 1
ATOM 2061 N N . PHE B 1 107 ? -3.416 16.375 1.692 1 98.88 107 PHE B N 1
ATOM 2062 C CA . PHE B 1 107 ? -4.242 15.289 1.2 1 98.88 107 PHE B CA 1
ATOM 2063 C C . PHE B 1 107 ? -5.352 14.961 2.191 1 98.88 107 PHE B C 1
ATOM 2065 O O . PHE B 1 107 ? -6.492 14.703 1.795 1 98.88 107 PHE B O 1
ATOM 2072 N N . MET B 1 108 ? -5.066 15.023 3.531 1 98.75 108 MET B N 1
ATOM 2073 C CA . MET B 1 108 ? -6.043 14.703 4.566 1 98.75 108 MET B CA 1
ATOM 2074 C C . MET B 1 108 ? -7.145 15.758 4.621 1 98.75 108 MET B C 1
ATOM 2076 O O . MET B 1 108 ? -8.281 15.453 4.984 1 98.75 108 MET B O 1
ATOM 2080 N N . TYR B 1 109 ? -6.77 16.984 4.23 1 98.44 109 TYR B N 1
ATOM 2081 C CA . TYR B 1 109 ? -7.805 18.016 4.145 1 98.44 109 TYR B CA 1
ATOM 2082 C C . TYR B 1 109 ? -8.922 17.578 3.199 1 98.44 109 TYR B C 1
ATOM 2084 O O . TYR B 1 109 ? -10.102 17.703 3.529 1 98.44 109 TYR B O 1
ATOM 2092 N N . VAL B 1 110 ? -8.539 17.078 2.057 1 98.38 110 VAL B N 1
ATOM 2093 C CA . VAL B 1 110 ? -9.516 16.609 1.075 1 98.38 110 VAL B CA 1
ATOM 2094 C C . VAL B 1 110 ? -10.25 15.383 1.615 1 98.38 110 VAL B C 1
ATOM 2096 O O . VAL B 1 110 ? -11.461 15.25 1.436 1 98.38 110 VAL B O 1
ATOM 2099 N N . TYR B 1 111 ? -9.531 14.531 2.316 1 98.38 111 TYR B N 1
ATOM 2100 C CA . TYR B 1 111 ? -10.141 13.352 2.922 1 98.38 111 TYR B CA 1
ATOM 2101 C C . TYR B 1 111 ? -11.188 13.758 3.951 1 98.38 111 TYR B C 1
ATOM 2103 O O . TYR B 1 111 ? -12.266 13.148 4.023 1 98.38 111 TYR B O 1
ATOM 2111 N N . HIS B 1 112 ? -10.906 14.758 4.828 1 98.06 112 HIS B N 1
ATOM 2112 C CA . HIS B 1 112 ? -11.867 15.297 5.781 1 98.06 112 HIS B CA 1
ATOM 2113 C C . HIS B 1 112 ? -13.148 15.734 5.078 1 98.06 112 HIS B C 1
ATOM 2115 O O . HIS B 1 112 ? -14.25 15.406 5.527 1 98.06 112 HIS B O 1
ATOM 2121 N N . LYS B 1 113 ? -12.914 16.391 3.969 1 96.38 113 LYS B N 1
ATOM 2122 C CA . LYS B 1 113 ? -14.023 17.047 3.275 1 96.38 113 LYS B CA 1
ATOM 2123 C C . LYS B 1 113 ? -14.961 16.016 2.656 1 96.38 113 LYS B C 1
ATOM 2125 O O . LYS B 1 113 ? -16.172 16.078 2.854 1 96.38 113 LYS B O 1
ATOM 2130 N N . TYR B 1 114 ? -14.422 14.992 2.037 1 96.5 114 TYR B N 1
ATOM 2131 C CA . TYR B 1 114 ? -15.281 14.203 1.168 1 96.5 114 TYR B CA 1
ATOM 2132 C C . TYR B 1 114 ? -15.5 12.805 1.742 1 96.5 114 TYR B C 1
ATOM 2134 O O . TYR B 1 114 ? -16.438 12.109 1.351 1 96.5 114 TYR B O 1
ATOM 2142 N N . PHE B 1 115 ? -14.719 12.43 2.686 1 96.31 115 PHE B N 1
ATOM 2143 C CA . PHE B 1 115 ? -14.844 11.055 3.16 1 96.31 115 PHE B CA 1
ATOM 2144 C C . PHE B 1 115 ? -15.25 11.023 4.629 1 96.31 115 PHE B C 1
ATOM 2146 O O . PHE B 1 115 ? -16.188 10.32 5 1 96.31 115 PHE B O 1
ATOM 2153 N N . LEU B 1 116 ? -14.609 11.836 5.426 1 96.81 116 LEU B N 1
ATOM 2154 C CA . LEU B 1 116 ? -14.969 11.859 6.84 1 96.81 116 LEU B CA 1
ATOM 2155 C C . LEU B 1 116 ? -16.141 12.812 7.09 1 96.81 116 LEU B C 1
ATOM 2157 O O . LEU B 1 116 ? -16.859 12.664 8.078 1 96.81 116 LEU B O 1
ATOM 2161 N N . LYS B 1 117 ? -16.25 13.805 6.176 1 96.88 117 LYS B N 1
ATOM 2162 C CA . LYS B 1 117 ? -17.281 14.836 6.309 1 96.88 117 LYS B CA 1
ATOM 2163 C C . LYS B 1 117 ? -17.172 15.547 7.656 1 96.88 117 LYS B C 1
ATOM 2165 O O . LYS B 1 117 ? -18.188 15.758 8.328 1 96.88 117 LYS B O 1
ATOM 2170 N N . THR B 1 118 ? -15.992 15.781 8.031 1 96.62 118 THR B N 1
ATOM 2171 C CA . THR B 1 118 ? -15.703 16.531 9.242 1 96.62 118 THR B CA 1
ATOM 2172 C C . THR B 1 118 ? -16.188 17.984 9.109 1 96.62 118 THR B C 1
ATOM 2174 O O . THR B 1 118 ? -15.93 18.625 8.102 1 96.62 118 THR B O 1
ATOM 2177 N N . PRO B 1 119 ? -16.922 18.422 10.133 1 97.12 119 PRO B N 1
ATOM 2178 C CA . PRO B 1 119 ? -17.234 19.859 10.094 1 97.12 119 PRO B CA 1
ATOM 2179 C C . PRO B 1 119 ? -15.992 20.719 9.953 1 97.12 119 PRO B C 1
ATOM 2181 O O . PRO B 1 119 ? -14.969 20.453 10.594 1 97.12 119 PRO B O 1
ATOM 2184 N N . PHE B 1 120 ? -16.109 21.719 9.078 1 94.81 120 PHE B N 1
ATOM 2185 C CA . PHE B 1 120 ? -14.961 22.531 8.719 1 94.81 120 PHE B CA 1
ATOM 2186 C C . PHE B 1 120 ? -14.266 23.062 9.961 1 94.81 120 PHE B C 1
ATOM 2188 O O . PHE B 1 120 ? -13.031 23.062 10.047 1 94.81 120 PHE B O 1
ATOM 2195 N N . ASP B 1 121 ? -15.039 23.516 10.938 1 95.75 121 ASP B N 1
ATOM 2196 C CA . ASP B 1 121 ? -14.484 24.172 12.125 1 95.75 121 ASP B CA 1
ATOM 2197 C C . ASP B 1 121 ? -13.805 23.156 13.039 1 95.75 121 ASP B C 1
ATOM 2199 O O . ASP B 1 121 ? -13.094 23.531 13.977 1 95.75 121 ASP B O 1
ATOM 2203 N N . GLU B 1 122 ? -13.93 21.844 12.719 1 96.69 122 GLU B N 1
ATOM 2204 C CA . GLU B 1 122 ? -13.32 20.781 13.523 1 96.69 122 GLU B CA 1
ATOM 2205 C C . GLU B 1 122 ? -12.055 20.25 12.867 1 96.69 122 GLU B C 1
ATOM 2207 O O . GLU B 1 122 ? -11.344 19.422 13.453 1 96.69 122 GLU B O 1
ATOM 2212 N N . ILE B 1 123 ? -11.812 20.656 11.664 1 96.56 123 ILE B N 1
ATOM 2213 C CA . ILE B 1 123 ? -10.594 20.234 10.977 1 96.56 123 ILE B CA 1
ATOM 2214 C C . ILE B 1 123 ? -9.398 21.016 11.523 1 96.56 123 ILE B C 1
ATOM 2216 O O . ILE B 1 123 ? -9.422 22.25 11.57 1 96.56 123 ILE B O 1
ATOM 2220 N N . ASP B 1 124 ? -8.375 20.328 11.984 1 96.25 124 ASP B N 1
ATOM 2221 C CA . ASP B 1 124 ? -7.148 20.969 12.438 1 96.25 124 ASP B CA 1
ATOM 2222 C C . ASP B 1 124 ? -6.336 21.5 11.25 1 96.25 124 ASP B C 1
ATOM 2224 O O . ASP B 1 124 ? -5.688 20.719 10.547 1 96.25 124 ASP B O 1
ATOM 2228 N N . LEU B 1 125 ? -6.254 22.812 11.078 1 96.38 125 LEU B N 1
ATOM 2229 C CA . LEU B 1 125 ? -5.574 23.438 9.945 1 96.38 125 LEU B CA 1
ATOM 2230 C C . LEU B 1 125 ? -4.266 24.078 10.391 1 96.38 125 LEU B C 1
ATOM 2232 O O . LEU B 1 125 ? -3.633 24.797 9.609 1 96.38 125 LEU B O 1
ATOM 2236 N N . SER B 1 126 ? -3.867 23.875 11.594 1 97.12 126 SER B N 1
ATOM 2237 C CA . SER B 1 126 ? -2.727 24.578 12.164 1 97.12 126 SER B CA 1
ATOM 2238 C C . SER B 1 126 ? -1.472 24.375 11.32 1 97.12 126 SER B C 1
ATOM 2240 O O . SER B 1 126 ? -0.771 25.344 11.008 1 97.12 126 SER B O 1
ATOM 2242 N N . LEU B 1 127 ? -1.225 23.156 10.914 1 98.06 127 LEU B N 1
ATOM 2243 C CA . LEU B 1 127 ? -0.014 22.859 10.156 1 98.06 127 LEU B CA 1
ATOM 2244 C C . LEU B 1 127 ? -0.094 23.469 8.758 1 98.06 127 LEU B C 1
ATOM 2246 O O . LEU B 1 127 ? 0.901 23.984 8.242 1 98.06 127 LEU B O 1
ATOM 2250 N N . ILE B 1 128 ? -1.225 23.438 8.172 1 97.94 128 ILE B N 1
ATOM 2251 C CA . ILE B 1 128 ? -1.437 24.031 6.859 1 97.94 128 ILE B CA 1
ATOM 2252 C C . ILE B 1 128 ? -1.211 25.547 6.938 1 97.94 128 ILE B C 1
ATOM 2254 O O . ILE B 1 128 ? -0.563 26.125 6.066 1 97.94 128 ILE B O 1
ATOM 2258 N N . GLU B 1 129 ? -1.757 26.141 7.957 1 97.44 129 GLU B N 1
ATOM 2259 C CA . GLU B 1 129 ? -1.604 27.578 8.156 1 97.44 129 GLU B CA 1
ATOM 2260 C C . GLU B 1 129 ? -0.141 27.953 8.375 1 97.44 129 GLU B C 1
ATOM 2262 O O . GLU B 1 129 ? 0.331 28.969 7.855 1 97.44 129 GLU B O 1
ATOM 2267 N N . GLU B 1 130 ? 0.495 27.141 9.117 1 97.75 130 GLU B N 1
ATOM 2268 C CA . GLU B 1 130 ? 1.915 27.359 9.367 1 97.75 130 GLU B CA 1
ATOM 2269 C C . GLU B 1 130 ? 2.732 27.203 8.086 1 97.75 130 GLU B C 1
ATOM 2271 O O . GLU B 1 130 ? 3.619 28 7.801 1 97.75 130 GLU B O 1
ATOM 2276 N N . TRP B 1 131 ? 2.48 26.203 7.328 1 97.69 131 TRP B N 1
ATOM 2277 C CA . TRP B 1 131 ? 3.195 25.844 6.105 1 97.69 131 TRP B CA 1
ATOM 2278 C C . TRP B 1 131 ? 2.959 26.875 5.012 1 97.69 131 TRP B C 1
ATOM 2280 O O . TRP B 1 131 ? 3.895 27.281 4.316 1 97.69 131 TRP B O 1
ATOM 2290 N N . GLY B 1 132 ? 1.729 27.359 4.844 1 98.06 132 GLY B N 1
ATOM 2291 C CA . GLY B 1 132 ? 1.398 28.25 3.746 1 98.06 132 GLY B CA 1
ATOM 2292 C C . GLY B 1 132 ? 1.584 27.609 2.381 1 98.06 132 GLY B C 1
ATOM 2293 O O . GLY B 1 132 ? 2.545 27.922 1.674 1 98.06 132 GLY B O 1
ATOM 2294 N N . PRO B 1 133 ? 0.643 26.766 2.027 1 98.12 133 PRO B N 1
ATOM 2295 C CA . PRO B 1 133 ? 0.788 26 0.791 1 98.12 133 PRO B CA 1
ATOM 2296 C C . PRO B 1 133 ? 0.945 26.891 -0.442 1 98.12 133 PRO B C 1
ATOM 2298 O O . PRO B 1 133 ? 0.313 27.953 -0.531 1 98.12 133 PRO B O 1
ATOM 2301 N N . SER B 1 134 ? 1.794 26.453 -1.383 1 98.31 134 SER B N 1
ATOM 2302 C CA . SER B 1 134 ? 1.954 27.109 -2.68 1 98.31 134 SER B CA 1
ATOM 2303 C C . SER B 1 134 ? 0.669 27.031 -3.498 1 98.31 134 SER B C 1
ATOM 2305 O O . SER B 1 134 ? -0.251 26.297 -3.152 1 98.31 134 SER B O 1
ATOM 2307 N N . PRO B 1 135 ? 0.59 27.75 -4.574 1 98.19 135 PRO B N 1
ATOM 2308 C CA . PRO B 1 135 ? -0.604 27.703 -5.418 1 98.19 135 PRO B CA 1
ATOM 2309 C C . PRO B 1 135 ? -0.89 26.297 -5.957 1 98.19 135 PRO B C 1
ATOM 2311 O O . PRO B 1 135 ? -2.053 25.906 -6.059 1 98.19 135 PRO B O 1
ATOM 2314 N N . ILE B 1 136 ? 0.151 25.625 -6.297 1 98.38 136 ILE B N 1
ATOM 2315 C CA . ILE B 1 136 ? -0.063 24.281 -6.848 1 98.38 136 ILE B CA 1
ATOM 2316 C C . ILE B 1 136 ? -0.729 23.391 -5.801 1 98.38 136 ILE B C 1
ATOM 2318 O O . ILE B 1 136 ? -1.642 22.625 -6.121 1 98.38 136 ILE B O 1
ATOM 2322 N N . TRP B 1 137 ? -0.373 23.453 -4.52 1 98.62 137 TRP B N 1
ATOM 2323 C CA . TRP B 1 137 ? -0.978 22.672 -3.445 1 98.62 137 TRP B CA 1
ATOM 2324 C C . TRP B 1 137 ? -2.387 23.172 -3.135 1 98.62 137 TRP B C 1
ATOM 2326 O O . TRP B 1 137 ? -3.273 22.375 -2.805 1 98.62 137 TRP B O 1
ATOM 2336 N N . GLN B 1 138 ? -2.559 24.453 -3.199 1 98.31 138 GLN B N 1
ATOM 2337 C CA . GLN B 1 138 ? -3.9 24.984 -3 1 98.31 138 GLN B CA 1
ATOM 2338 C C . GLN B 1 138 ? -4.871 24.438 -4.039 1 98.31 138 GLN B C 1
ATOM 2340 O O . GLN B 1 138 ? -6.02 24.125 -3.719 1 98.31 138 GLN B O 1
ATOM 2345 N N . ASP B 1 139 ? -4.395 24.328 -5.242 1 97.94 139 ASP B N 1
ATOM 2346 C CA . ASP B 1 139 ? -5.223 23.781 -6.316 1 97.94 139 ASP B CA 1
ATOM 2347 C C . ASP B 1 139 ? -5.629 22.344 -6.016 1 97.94 139 ASP B C 1
ATOM 2349 O O . ASP B 1 139 ? -6.77 21.953 -6.266 1 97.94 139 ASP B O 1
ATOM 2353 N N . ILE B 1 140 ? -4.742 21.594 -5.523 1 98.19 140 ILE B N 1
ATOM 2354 C CA . ILE B 1 140 ? -5.02 20.203 -5.164 1 98.19 140 ILE B CA 1
ATOM 2355 C C . ILE B 1 140 ? -6.047 20.156 -4.035 1 98.19 140 ILE B C 1
ATOM 2357 O O . ILE B 1 140 ? -7.023 19.406 -4.105 1 98.19 140 ILE B O 1
ATOM 2361 N N . MET B 1 141 ? -5.898 21.016 -3.016 1 97.75 141 MET B N 1
ATOM 2362 C CA . MET B 1 141 ? -6.762 21 -1.836 1 97.75 141 MET B CA 1
ATOM 2363 C C . MET B 1 141 ? -8.164 21.484 -2.184 1 97.75 141 MET B C 1
ATOM 2365 O O . MET B 1 141 ? -9.133 21.141 -1.513 1 97.75 141 MET B O 1
ATOM 2369 N N . LYS B 1 142 ? -8.297 22.172 -3.268 1 97.25 142 LYS B N 1
ATOM 2370 C CA . LYS B 1 142 ? -9.57 22.766 -3.676 1 97.25 142 LYS B CA 1
ATOM 2371 C C . LYS B 1 142 ? -10.289 21.859 -4.688 1 97.25 142 LYS B C 1
ATOM 2373 O O . LYS B 1 142 ? -11.312 22.25 -5.25 1 97.25 142 LYS B O 1
ATOM 2378 N N . ILE B 1 143 ? -9.734 20.781 -4.926 1 97 143 ILE B N 1
ATOM 2379 C CA . ILE B 1 143 ? -10.289 19.859 -5.914 1 97 143 ILE B CA 1
ATOM 2380 C C . ILE B 1 143 ? -11.773 19.625 -5.625 1 97 143 ILE B C 1
ATOM 2382 O O . ILE B 1 143 ? -12.172 19.516 -4.461 1 97 143 ILE B O 1
ATOM 2386 N N . GLY B 1 144 ? -12.586 19.578 -6.664 1 95.12 144 GLY B N 1
ATOM 2387 C CA . GLY B 1 144 ? -14 19.25 -6.52 1 95.12 144 GLY B CA 1
ATOM 2388 C C . GLY B 1 144 ? -14.266 17.766 -6.5 1 95.12 144 GLY B C 1
ATOM 2389 O O . GLY B 1 144 ? -13.477 16.969 -7.023 1 95.12 144 GLY B O 1
ATOM 2390 N N . PHE B 1 145 ? -15.391 17.406 -5.902 1 91.75 145 PHE B N 1
ATOM 2391 C CA . PHE B 1 145 ? -15.75 16 -5.766 1 91.75 145 PHE B CA 1
ATOM 2392 C C . PHE B 1 145 ? -15.859 15.328 -7.129 1 91.75 145 PHE B C 1
ATOM 2394 O O . PHE B 1 145 ? -15.469 14.172 -7.293 1 91.75 145 PHE B O 1
ATOM 2401 N N . LYS B 1 146 ? -16.312 16.094 -8.156 1 91 146 LYS B N 1
ATOM 2402 C CA . LYS B 1 146 ? -16.516 15.547 -9.5 1 91 146 LYS B CA 1
ATOM 2403 C C . LYS B 1 146 ? -15.18 15.141 -10.133 1 91 146 LYS B C 1
ATOM 2405 O O . LYS B 1 146 ? -15.133 14.242 -10.969 1 91 146 LYS B O 1
ATOM 2410 N N . GLU B 1 147 ? -14.109 15.789 -9.711 1 90.56 147 GLU B N 1
ATOM 2411 C CA . GLU B 1 147 ? -12.789 15.508 -10.273 1 90.56 147 GLU B CA 1
ATOM 2412 C C . GLU B 1 147 ? -12.172 14.266 -9.641 1 90.56 147 GLU B C 1
ATOM 2414 O O . GLU B 1 147 ? -11.188 13.727 -10.148 1 90.56 147 GLU B O 1
ATOM 2419 N N . LEU B 1 148 ? -12.648 13.898 -8.477 1 88.12 148 LEU B N 1
ATOM 2420 C CA . LEU B 1 148 ? -12.133 12.719 -7.785 1 88.12 148 LEU B CA 1
ATOM 2421 C C . LEU B 1 148 ? -12.719 11.438 -8.383 1 88.12 148 LEU B C 1
ATOM 2423 O O . LEU B 1 148 ? -12.164 10.352 -8.195 1 88.12 148 LEU B O 1
ATOM 2427 N N . SER B 1 149 ? -13.984 11.375 -9.133 1 73.94 149 SER B N 1
ATOM 2428 C CA . SER B 1 149 ? -14.672 10.242 -9.75 1 73.94 149 SER B CA 1
ATOM 2429 C C . SER B 1 149 ? -14.109 9.953 -11.141 1 73.94 149 SER B C 1
ATOM 2431 O O . SER B 1 149 ? -13.633 10.859 -11.828 1 73.94 149 SER B O 1
#

InterPro domains:
  IPR029021 Protein-tyrosine phosphatase-like [G3DSA:3.90.190.10] (1-144)
  IPR029021 Protein-tyrosine phosphatase-like [SSF52799] (3-123)
  IPR055214 DSP-PTPase phosphatase fused to NAD+ Kinase [PF22741] (18-114)

Secondary structure (DSSP, 8-state):
-GGGGSTT-EE-SSSEEEES---HHHHHHHHHTT--EEEE-S-TT-TTPPTTHHHHHHHTT-EEEE----SSS--HHHHHHHHHHHHHTTTS-EEEE-SSSHHHHHHHHHHIIIII---GGGS--HHHHHH---HHHHHHHT--HHHH-/-GGGGSTT-EE-SSSEEEES---HHHHHHHHHTT--EEEE-S-TT-TTPPTTHHHHHHHTT-EEEE----SSS--HHHHHHHHHHHHHTTTS-EEEE-SSSHHHHHHHHHHIIIII---GGGS--HHHHHH---HHHHHHHT--HHHH-

Solvent-accessible surface area (backbone atoms only — not comparable to full-atom values): 16619 Å² total; per-residue (Å²): 111,90,64,64,75,32,46,66,50,44,77,75,53,100,38,34,36,36,15,11,45,61,51,76,74,51,53,55,49,39,46,77,71,59,40,44,34,39,37,35,35,39,45,74,81,43,94,75,51,67,82,45,49,57,46,56,41,32,74,67,72,20,30,27,34,38,45,56,42,48,85,90,65,66,50,66,67,56,48,45,51,50,51,43,55,54,64,62,40,71,92,42,28,36,38,38,24,18,69,66,23,54,72,45,50,44,52,46,52,42,41,33,58,75,70,66,57,51,55,73,92,72,56,85,51,64,65,55,64,69,67,55,73,51,70,72,53,47,53,56,51,61,57,53,75,75,74,70,106,124,81,64,69,72,35,46,66,48,45,77,76,54,99,38,36,35,36,16,11,45,61,51,77,74,51,53,54,52,39,47,77,71,58,41,45,34,39,37,34,34,37,45,75,79,42,93,75,51,68,82,46,49,55,46,57,41,32,73,67,73,19,29,28,34,39,46,56,43,48,85,91,65,65,49,67,67,55,48,45,50,49,51,43,53,54,65,59,40,72,91,41,28,34,38,38,24,20,68,67,21,54,72,45,50,46,53,45,51,42,41,32,58,77,71,66,57,51,57,74,93,71,56,86,51,64,65,55,65,71,67,55,72,52,70,72,55,48,53,58,52,62,58,53,74,75,75,69,108

Radius of gyration: 19.09 Å; Cα contacts (8 Å, |Δi|>4): 512; chains: 2; bounding box: 36×57×49 Å

pLDDT: mean 96.69, std 3.93, range [63.41, 98.94]

Organism: Arcobacter nitrofigilis (strain ATCC 33309 / DSM 7299 / CCUG 15893 / LMG 7604 / NCTC 12251 / CI) (NCBI:txid572480)

Nearest PDB structures (foldseek):
  3gxh-assembly3_B  TM=8.856E-01  e=1.922E-13  Shewanella putrefaciens CN-32
  3gxg-assembly1_A  TM=8.599E-01  e=2.826E-13  Shewanella putrefaciens CN-32
  5z5a-assembly3_C  TM=7.462E-01  e=1.584E-06  Thermococcus kodakarensis KOD1
  6byf-assembly5_E  TM=7.266E-01  e=1.584E-06  Saccharomyces cerevisiae S288C
  8w8e-assembly1_a  TM=7.206E-01  e=8.490E-05  Homo sapiens

Foldseek 3Di:
DLQVVAFAWDDPDLQEIEFADGDLVNLLVCVVSPAAEEEEAADCPPPPHDPPVCVSNVVSVHHYHYQHADLVAGDLVSLLVVLVVVLVQVVGRYYYYYHRCQVVLLSVLQCCVPPVVPDPVPRDCPVVVVVVRDPNSVCSSPDDPVVSD/DLLVVAFAWDDPDLQEIEFADGDLVNLLVCVVSPAAEEEEAADCPPPPHDDPVCVSNVVSVHHYHYQHADLVAGDLVSLLVVLVVVLVQVVGRYYYYYHRCQVVLLSVLQCCVPPVVPDPVPRDCPVVVVVVRDPNSVCSSPDDPVVSD

Sequence (298 aa):
MEMETILNYIKINDNISTAGQPKEAELELLTKDRFEVVINLALSNATNALDNEDKIVSTLGMTYIHLPVDFEYPTKDDLKLFLTLLSSLEDKKVFVHCAKNYRVSAFMYVYHKYFLKTPFDEIDLSLIEEWGPSPIWQDIMKIGFKELSMEMETILNYIKINDNISTAGQPKEAELELLTKDRFEVVINLALSNATNALDNEDKIVSTLGMTYIHLPVDFEYPTKDDLKLFLTLLSSLEDKKVFVHCAKNYRVSAFMYVYHKYFLKTPFDEIDLSLIEEWGPSPIWQDIMKIGFKELS

=== Feature glossary ===
A reading guide for the features in this record.

Start from the sequence.

  · Sequence gives the chain of amino acids in standard one-letter code (A=alanine, C=cysteine, …, Y=tyrosine), read N→C. It is the only feature that is directly encoded by the gene; all structural features are derived from the folded form of this sequence.

Fold it, and you get atomic coordinates and the backbone conformation that goes with them.

  · The mmCIF table is the protein's shape written out atom by atom. For each backbone N, Cα, C, and carbonyl O, it records an (x, y, z) coordinate triple in Å plus the residue type, chain letter, and residue number.

  · Backbone dihedral angles. Every residue except chain termini has a φ (preceding-C → N → Cα → C) and a ψ (N → Cα → C → next-N). They are reported in degrees following the IUPAC sign convention. Secondary structure is essentially a statement about which (φ, ψ) basin each residue occupies.

  · DSSP 8-state secondary structure assigns each residue one of H (α-helix), G (3₁₀-helix), I (π-helix), E (extended β-strand), B (isolated β-bridge), T (hydrogen-bonded turn), S (bend), or '-' (coil). The assignment is computed from backbone hydrogen-bond geometry via the Kabsch–Sander algorithm.

  · P-SEA three-state annotation labels each residue as helix, strand, or coil based purely on the geometry of the Cα trace. It serves as a fallback when the full backbone (and thus DSSP) is unavailable.

Summarize the fold with a handful of shape descriptors and a per-residue structural alphabet.

  · Radius of gyration (Rg) is the root-mean-square distance of Cα atoms from their centroid — a single number for overall size and compactness. A globular domain of N residues has Rg ≈ 2.2·N^0.38 Å; an extended or disordered chain has a much larger Rg. The Cα contact count is the number of residue pairs whose Cα atoms are within 8 Å and are more than four positions apart in sequence — a standard proxy for tertiary packing density. The bounding box is the smallest axis-aligned box enclosing all Cα atoms.

  · Foldseek's 3Di representation compresses backbone geometry into a per-residue letter drawn from a learned twenty-state alphabet. It captures the tertiary interaction pattern around each residue — which residues are packed against it in space, regardless of where they are in sequence.

  · Accessible surface area quantifies burial. A residue with SASA near zero is packed into the hydrophobic core; one with SASA >100 Å² sits on the surface. Computed here via the Shrake–Rupley numerical algorithm with a 1.4 Å probe.

Ask how reliable the model is.

  · For AlphaFold models, the B-factor field carries pLDDT — the model's own estimate of local accuracy on a 0–100 scale. Regions with pLDDT<50 should be treated as essentially unmodeled; they often correspond to intrinsically disordered segments.

  · For experimental (PDB) structures, the B-factor (temperature factor) quantifies the positional spread of each atom in the crystal — a combination of thermal vibration and static disorder — in units of Å². High B-factors mark flexible loops or poorly resolved regions; low B-factors mark the rigid, well-ordered core.

  · PAE(i, j) answers: if I align the predicted and true structures on residue i, how far off (in Å) do I expect residue j to be? A block-diagonal PAE matrix with low values on the blocks and high values off-diagonal is the signature of a multi-domain protein with confidently predicted domains but uncertain inter-domain orientation.

Place it in context: what it resembles, what it is annotated as, and how it looks.

  · Structural nearest neighbors (via Foldseek easy-search vs the PDB). Reported per hit: target PDB id, E-value, and alignment TM-score. A TM-score above ~0.5 is the conventional threshold for 'same fold'.

  · Functional annotations link the protein to curated databases. InterPro entries identify conserved domains and families by matching the sequence against member-database signatures (Pfam, PROSITE, CDD, …). Gene Ontology (GO) terms describe molecular function, biological process, and cellular component in a controlled vocabulary. CATH places the structure in a hierarchical fold classification (Class/Architecture/Topology/Homologous-superfamily). The organism is the source species.

  · Plot images: a contact map (which residues are close in 3D, as an N×N binary image), a Ramachandran scatter (backbone torsion angles, revealing secondary-structure composition at a glance), and — for AlphaFold structures — a PAE heatmap (pairwise prediction confidence).

  · Structure images are PyMOL renders from six orthogonal camera directions. Cartoon representation draws helices as coils and strands as arrows; sticks shows the backbone as bonds; surface shows the solvent-excluded envelope. Rainbow coloring maps sequence position to hue (blue→red, N→C); chain coloring assigns a distinct color per polypeptide.